Protein AF-A0A318CZD7-F1 (afdb_monomer_lite)

pLDDT: mean 86.34, std 13.66, range [29.42, 98.56]

Secondary structure (DSSP, 8-state):
-EETTTSPSEEEEEEEE-SHHHHHHHHHTT--TT-EEEEEP---TT-SPPPEEEE-SS-EEEE-HHHHTTEEEEETTEEEEGGGSPTT-EEEEEEE-S-HHHHHHHHTTT--TT-EEEEEEEPPSEEEEEEETTEEEEEEHHHHTTEEEEETTEEEEGGGPPTT-EEEEEEE-S-HHHHHHHHHTT--TT-EEEEEEEEE----------EEEEE-TTS-EEEEEHHHHHTEEEEE--

Radius of gyration: 18.89 Å; chains: 1; bounding box: 49×29×55 Å

Structure (mmCIF, N/CA/C/O backbone):
data_AF-A0A318CZD7-F1
#
_entry.id   AF-A0A318CZD7-F1
#
loop_
_atom_site.group_PDB
_atom_site.id
_atom_site.type_symbol
_atom_site.label_atom_id
_atom_site.label_alt_id
_atom_site.label_comp_id
_atom_site.label_asym_id
_atom_site.label_entity_id
_atom_site.label_seq_id
_atom_site.pdbx_PDB_ins_code
_atom_site.Cartn_x
_atom_site.Cartn_y
_atom_site.Cartn_z
_atom_site.occupancy
_atom_site.B_iso_or_equiv
_atom_site.auth_seq_id
_atom_site.auth_comp_id
_atom_site.auth_asym_id
_atom_site.auth_atom_id
_atom_site.pdbx_PDB_model_num
ATOM 1 N N . MET A 1 1 ? 4.987 -0.356 -34.484 1.00 75.69 1 MET A N 1
ATOM 2 C CA . MET A 1 1 ? 5.463 0.075 -33.153 1.00 75.69 1 MET A CA 1
ATOM 3 C C . MET A 1 1 ? 4.329 -0.183 -32.179 1.00 75.69 1 MET A C 1
ATOM 5 O O . MET A 1 1 ? 3.200 0.141 -32.523 1.00 75.69 1 MET A O 1
ATOM 9 N N . LEU A 1 2 ? 4.595 -0.850 -31.060 1.00 90.19 2 LEU A N 1
ATOM 10 C CA . LEU A 1 2 ? 3.576 -1.233 -30.075 1.00 90.19 2 LEU A CA 1
ATOM 11 C C . LEU A 1 2 ? 3.892 -0.571 -28.739 1.00 90.19 2 LEU A C 1
ATOM 13 O O . LEU A 1 2 ? 5.060 -0.278 -28.467 1.00 90.19 2 LEU A O 1
ATOM 17 N N . THR A 1 3 ? 2.872 -0.357 -27.911 1.00 92.06 3 THR A N 1
ATOM 18 C CA . THR A 1 3 ? 3.110 -0.059 -26.500 1.00 92.06 3 THR A CA 1
ATOM 19 C C . THR A 1 3 ? 3.579 -1.327 -25.793 1.00 92.06 3 THR A C 1
ATOM 21 O O . THR A 1 3 ? 3.280 -2.450 -26.213 1.00 92.06 3 THR A O 1
ATOM 24 N N . LEU A 1 4 ? 4.306 -1.166 -24.695 1.00 88.19 4 LEU A N 1
ATOM 25 C CA . LEU A 1 4 ? 4.693 -2.283 -23.850 1.00 88.19 4 LEU A CA 1
ATOM 26 C C . LEU A 1 4 ? 3.463 -2.941 -23.207 1.00 88.19 4 LEU A C 1
ATOM 28 O O . LEU A 1 4 ? 3.508 -4.129 -22.901 1.00 88.19 4 LEU A O 1
ATOM 32 N N . PHE A 1 5 ? 2.358 -2.208 -23.045 1.00 86.38 5 PHE A N 1
ATOM 33 C CA . PHE A 1 5 ? 1.079 -2.764 -22.605 1.00 86.38 5 PHE A CA 1
ATOM 34 C C . PHE A 1 5 ? 0.523 -3.782 -23.610 1.00 86.38 5 PHE A C 1
ATOM 36 O O . PHE A 1 5 ? 0.272 -4.929 -23.237 1.00 86.38 5 PHE A O 1
ATOM 43 N N . ASP A 1 6 ? 0.477 -3.414 -24.891 1.00 86.62 6 ASP A N 1
ATOM 44 C CA . ASP A 1 6 ? -0.106 -4.230 -25.967 1.00 86.62 6 ASP A CA 1
ATOM 45 C C . ASP A 1 6 ? 0.837 -5.316 -26.512 1.00 86.62 6 ASP A C 1
ATOM 47 O O . ASP A 1 6 ? 0.402 -6.254 -27.181 1.00 86.62 6 ASP A O 1
ATOM 51 N N . ALA A 1 7 ? 2.144 -5.200 -26.260 1.00 88.00 7 ALA A N 1
ATOM 52 C CA . ALA A 1 7 ? 3.138 -6.157 -26.740 1.00 88.00 7 ALA A CA 1
ATOM 53 C C . ALA A 1 7 ? 2.885 -7.577 -26.201 1.00 88.00 7 ALA A C 1
ATOM 55 O O . ALA A 1 7 ? 2.446 -7.760 -25.067 1.00 88.00 7 ALA A O 1
ATOM 56 N N . LYS A 1 8 ? 3.209 -8.617 -26.972 1.00 88.81 8 LYS A N 1
ATOM 57 C CA . LYS A 1 8 ? 3.216 -9.987 -26.433 1.00 88.81 8 LYS A CA 1
ATOM 58 C C . LYS A 1 8 ? 4.440 -10.190 -25.523 1.00 88.81 8 LYS A C 1
ATOM 60 O O . LYS A 1 8 ? 5.420 -9.461 -25.676 1.00 88.81 8 LYS A O 1
ATOM 65 N N . PRO A 1 9 ? 4.410 -11.155 -24.587 1.00 88.44 9 PRO A N 1
ATOM 66 C CA . PRO A 1 9 ? 5.611 -11.579 -23.873 1.00 88.44 9 PRO A CA 1
ATOM 67 C C . PRO A 1 9 ? 6.745 -11.955 -24.837 1.00 88.44 9 PRO A C 1
ATOM 69 O O . PRO A 1 9 ? 6.491 -12.492 -25.916 1.00 88.44 9 PRO A O 1
ATOM 72 N N . GLY A 1 10 ? 7.984 -11.668 -24.446 1.00 89.81 10 GLY A N 1
ATOM 73 C CA . GLY A 1 10 ? 9.183 -11.869 -25.257 1.00 89.81 10 GLY A CA 1
ATOM 74 C C . GLY A 1 10 ? 10.127 -10.668 -25.232 1.00 89.81 10 GLY A C 1
ATOM 75 O O . GLY A 1 10 ? 9.902 -9.690 -24.518 1.00 89.81 10 GLY A O 1
ATOM 76 N N . LEU A 1 11 ? 11.202 -10.748 -26.013 1.00 92.31 11 LEU A N 1
ATOM 77 C CA . LEU A 1 11 ? 12.182 -9.671 -26.118 1.00 92.31 11 LEU A CA 1
ATOM 78 C C . LEU A 1 11 ? 11.567 -8.446 -26.802 1.00 92.31 11 LEU A C 1
ATOM 80 O O . LEU A 1 11 ? 10.937 -8.538 -27.855 1.00 92.31 11 LEU A O 1
ATOM 84 N N . PHE A 1 12 ? 11.776 -7.281 -26.206 1.00 93.75 12 PHE A N 1
ATOM 85 C CA . PHE A 1 12 ? 11.201 -6.016 -26.629 1.00 93.75 12 PHE A CA 1
ATOM 86 C C . PHE A 1 12 ? 12.273 -4.932 -26.586 1.00 93.75 12 PHE A C 1
ATOM 88 O O . PHE A 1 12 ? 12.851 -4.649 -25.538 1.00 93.75 12 PHE A O 1
ATOM 95 N N . ARG A 1 13 ? 12.557 -4.311 -27.731 1.00 95.50 13 ARG A N 1
ATOM 96 C CA . ARG A 1 13 ? 13.481 -3.179 -27.821 1.00 95.50 13 ARG A CA 1
ATOM 97 C C . ARG A 1 13 ? 12.711 -1.887 -27.618 1.00 95.50 13 ARG A C 1
ATOM 99 O O . ARG A 1 13 ? 11.813 -1.569 -28.400 1.00 95.50 13 ARG A O 1
ATOM 106 N N . ILE A 1 14 ? 13.090 -1.133 -26.594 1.00 94.75 14 ILE A N 1
ATOM 107 C CA . ILE A 1 14 ? 12.489 0.165 -26.297 1.00 94.75 14 ILE A CA 1
ATOM 108 C C . ILE A 1 14 ? 12.920 1.156 -27.370 1.00 94.75 14 ILE A C 1
ATOM 110 O O . ILE A 1 14 ? 14.103 1.297 -27.653 1.00 94.75 14 ILE A O 1
ATOM 114 N N . MET A 1 15 ? 11.960 1.858 -27.960 1.00 96.62 15 MET A N 1
ATOM 115 C CA . MET A 1 15 ? 12.215 2.922 -28.932 1.00 96.62 15 MET A CA 1
ATOM 116 C C . MET A 1 15 ? 11.970 4.297 -28.323 1.00 96.62 15 MET A C 1
ATOM 118 O O . MET A 1 15 ? 12.677 5.246 -28.647 1.00 96.62 15 MET A O 1
ATOM 122 N N . GLN A 1 16 ? 10.986 4.413 -27.428 1.00 95.88 16 GLN A N 1
ATOM 123 C CA . GLN A 1 16 ? 10.639 5.683 -26.804 1.00 95.88 16 GLN A CA 1
ATOM 124 C C . GLN A 1 16 ? 9.942 5.471 -25.458 1.00 95.88 16 GLN A C 1
ATOM 126 O O . GLN A 1 16 ? 9.138 4.551 -25.298 1.00 95.88 16 GLN A O 1
ATOM 131 N N . ILE A 1 17 ? 10.214 6.374 -24.514 1.00 93.25 17 ILE A N 1
ATOM 132 C CA . ILE A 1 17 ? 9.558 6.450 -23.206 1.00 93.25 17 ILE A CA 1
ATOM 133 C C . ILE A 1 17 ? 8.928 7.838 -23.086 1.00 93.25 17 ILE A C 1
ATOM 135 O O . ILE A 1 17 ? 9.623 8.851 -23.129 1.00 93.25 17 ILE A O 1
ATOM 139 N N . GLN A 1 18 ? 7.603 7.896 -22.981 1.00 90.06 18 GLN A N 1
ATOM 140 C CA . GLN A 1 18 ? 6.860 9.147 -22.888 1.00 90.06 18 GLN A CA 1
ATOM 141 C C . GLN A 1 18 ? 6.745 9.622 -21.433 1.00 90.06 18 GLN A C 1
ATOM 143 O O . GLN A 1 18 ? 6.443 8.852 -20.521 1.00 90.06 18 GLN A O 1
ATOM 148 N N . GLY A 1 19 ? 6.935 10.928 -21.233 1.00 87.00 19 GLY A N 1
ATOM 149 C CA . GLY A 1 19 ? 6.828 11.597 -19.937 1.00 87.00 19 GLY A CA 1
ATOM 150 C C . GLY A 1 19 ? 8.162 11.696 -19.191 1.00 87.00 19 GLY A C 1
ATOM 151 O O . GLY A 1 19 ? 8.764 10.692 -18.824 1.00 87.00 19 GLY A O 1
ATOM 152 N N . ASN A 1 20 ? 8.580 12.928 -18.884 1.00 82.06 20 ASN A N 1
ATOM 153 C CA . ASN A 1 20 ? 9.903 13.232 -18.318 1.00 82.06 20 ASN A CA 1
ATOM 154 C C . ASN A 1 20 ? 10.215 12.474 -17.018 1.00 82.06 20 ASN A C 1
ATOM 156 O O . ASN A 1 20 ? 11.346 12.048 -16.812 1.00 82.06 20 ASN A O 1
ATOM 160 N N . ARG A 1 21 ? 9.216 12.284 -16.142 1.00 79.62 21 ARG A N 1
ATOM 161 C CA . ARG A 1 21 ? 9.405 11.557 -14.876 1.00 79.62 21 ARG A CA 1
ATOM 162 C C . ARG A 1 21 ? 9.614 10.057 -15.099 1.00 79.62 21 ARG A C 1
ATOM 164 O O . ARG A 1 21 ? 10.461 9.473 -14.440 1.00 79.62 21 ARG A O 1
ATOM 171 N N . LEU A 1 22 ? 8.860 9.446 -16.016 1.00 79.75 22 LEU A N 1
ATOM 172 C CA . LEU A 1 22 ? 9.001 8.025 -16.340 1.00 79.75 22 LEU A CA 1
ATOM 173 C C . LEU A 1 22 ? 10.316 7.762 -17.082 1.00 79.75 22 LEU A C 1
ATOM 175 O O . LEU A 1 22 ? 10.992 6.794 -16.767 1.00 79.75 22 LEU A O 1
ATOM 179 N N . ALA A 1 23 ? 10.691 8.642 -18.015 1.00 86.12 23 ALA A N 1
ATOM 180 C CA . ALA A 1 23 ? 11.940 8.535 -18.764 1.00 86.12 23 ALA A CA 1
ATOM 181 C C . ALA A 1 23 ? 13.169 8.580 -17.847 1.00 86.12 23 ALA A C 1
ATOM 183 O O . ALA A 1 23 ? 13.955 7.641 -17.874 1.00 86.12 23 ALA A O 1
ATOM 184 N N . ARG A 1 24 ? 13.275 9.595 -16.972 1.00 82.44 24 ARG A N 1
ATOM 185 C CA . ARG A 1 24 ? 14.373 9.683 -15.987 1.00 82.44 24 ARG A CA 1
ATOM 186 C C . ARG A 1 24 ? 14.444 8.452 -15.094 1.00 82.44 24 ARG A C 1
ATOM 188 O O . ARG A 1 24 ? 15.503 7.891 -14.881 1.00 82.44 24 ARG A O 1
ATOM 195 N N . ARG A 1 25 ? 13.287 7.994 -14.627 1.00 77.94 25 ARG A N 1
ATOM 196 C CA . ARG A 1 25 ? 13.200 6.819 -13.768 1.00 77.94 25 ARG A CA 1
ATOM 197 C C . ARG A 1 25 ? 13.682 5.540 -14.445 1.00 77.94 25 ARG A C 1
ATOM 199 O O . ARG A 1 25 ? 14.290 4.701 -13.802 1.00 77.94 25 ARG A O 1
ATOM 206 N N . MET A 1 26 ? 13.346 5.357 -15.717 1.00 81.50 26 MET A N 1
ATOM 207 C CA . MET A 1 26 ? 13.801 4.201 -16.487 1.00 81.50 26 MET A CA 1
ATOM 208 C C . MET A 1 26 ? 15.301 4.303 -16.772 1.00 81.50 26 MET A C 1
ATOM 210 O O . MET A 1 26 ? 16.007 3.306 -16.668 1.00 81.50 26 MET A O 1
ATOM 214 N N . GLU A 1 27 ? 15.799 5.510 -17.034 1.00 86.56 27 GLU A N 1
ATOM 215 C CA . GLU A 1 27 ? 17.227 5.797 -17.179 1.00 86.56 27 GLU A CA 1
ATOM 216 C C . GLU A 1 27 ? 18.024 5.473 -15.905 1.00 86.56 27 GLU A C 1
ATOM 218 O O . GLU A 1 27 ? 19.034 4.779 -16.006 1.00 86.56 27 GLU A O 1
ATOM 223 N N . ASP A 1 28 ? 17.531 5.841 -14.716 1.00 77.62 28 ASP A N 1
ATOM 224 C CA . ASP A 1 28 ? 18.139 5.475 -13.420 1.00 77.62 28 ASP A CA 1
ATOM 225 C C . ASP A 1 28 ? 18.244 3.948 -13.222 1.00 77.62 28 ASP A C 1
ATOM 227 O O . ASP A 1 28 ? 19.074 3.462 -12.455 1.00 77.62 28 ASP A O 1
ATOM 231 N N . LEU A 1 29 ? 17.400 3.186 -13.925 1.00 73.12 29 LEU A N 1
ATOM 232 C CA . LEU A 1 29 ? 17.366 1.723 -13.929 1.00 73.12 29 LEU A CA 1
ATOM 233 C C . LEU A 1 29 ? 18.168 1.098 -15.087 1.00 73.12 29 LEU A C 1
ATOM 235 O O . LEU A 1 29 ? 18.087 -0.108 -15.306 1.00 73.12 29 LEU A O 1
ATOM 239 N N . GLY A 1 30 ? 18.898 1.896 -15.873 1.00 82.75 30 GLY A N 1
ATOM 240 C CA . GLY A 1 30 ? 19.631 1.428 -17.058 1.00 82.75 30 GLY A CA 1
ATOM 241 C C . GLY A 1 30 ? 18.737 1.075 -18.257 1.00 82.75 30 GLY A C 1
ATOM 242 O O . GLY A 1 30 ? 19.185 0.454 -19.224 1.00 82.75 30 GLY A O 1
ATOM 243 N N . ILE A 1 31 ? 17.462 1.465 -18.218 1.00 85.50 31 ILE A N 1
ATOM 244 C CA . ILE A 1 31 ? 16.457 1.195 -19.245 1.00 85.50 31 ILE A CA 1
ATOM 245 C C . ILE A 1 31 ? 16.262 2.460 -20.091 1.00 85.50 31 ILE A C 1
ATOM 247 O O . ILE A 1 31 ? 15.519 3.375 -19.744 1.00 85.50 31 ILE A O 1
ATOM 251 N N . LEU A 1 32 ? 16.924 2.500 -21.244 1.00 92.44 32 LEU A N 1
ATOM 252 C CA . LEU A 1 32 ? 16.957 3.645 -22.153 1.00 92.44 32 LEU A CA 1
ATOM 253 C C . LEU A 1 32 ? 16.324 3.280 -23.507 1.00 92.44 32 LEU A C 1
ATOM 255 O O . LEU A 1 32 ? 16.205 2.097 -23.844 1.00 92.44 32 LEU A O 1
ATOM 259 N N . PRO A 1 33 ? 15.944 4.267 -24.338 1.00 94.38 33 PRO A N 1
ATOM 260 C CA . PRO A 1 33 ? 15.722 4.020 -25.759 1.00 94.38 33 PRO A CA 1
ATOM 261 C C . PRO A 1 33 ? 16.917 3.275 -26.377 1.00 94.38 33 PRO A C 1
ATOM 263 O O . PRO A 1 33 ? 18.065 3.683 -26.233 1.00 94.38 33 PRO A O 1
ATOM 266 N N . GLY A 1 34 ? 16.642 2.162 -27.053 1.00 93.00 34 GLY A N 1
ATOM 267 C CA . GLY A 1 34 ? 17.629 1.236 -27.607 1.00 93.00 34 GLY A CA 1
ATOM 268 C C . GLY A 1 34 ? 17.856 -0.024 -26.765 1.00 93.00 34 GLY A C 1
ATOM 269 O O . GLY A 1 34 ? 18.254 -1.042 -27.341 1.00 93.00 34 GLY A O 1
ATOM 270 N N . THR A 1 35 ? 17.556 0.002 -25.459 1.00 92.62 35 THR A N 1
ATOM 271 C CA . THR A 1 35 ? 17.694 -1.154 -24.558 1.00 92.62 35 THR A CA 1
ATOM 272 C C . THR A 1 35 ? 16.709 -2.261 -24.940 1.00 92.62 35 THR A C 1
ATOM 274 O O . THR A 1 35 ? 15.539 -2.007 -25.240 1.00 92.62 35 THR A O 1
ATOM 277 N N . VAL A 1 36 ? 17.186 -3.508 -24.924 1.00 93.06 36 VAL A N 1
ATOM 278 C CA . VAL A 1 36 ? 16.348 -4.703 -25.074 1.00 93.06 36 VAL A CA 1
ATOM 279 C C . VAL A 1 36 ? 15.971 -5.199 -23.686 1.00 93.06 36 VAL A C 1
ATOM 281 O O . VAL A 1 36 ? 16.840 -5.471 -22.869 1.00 93.06 36 VAL A O 1
ATOM 284 N N . ILE A 1 37 ? 14.678 -5.310 -23.426 1.00 89.56 37 ILE A N 1
ATOM 285 C CA . ILE A 1 37 ? 14.111 -5.864 -22.195 1.00 89.56 37 ILE A CA 1
ATOM 286 C C . ILE A 1 37 ? 13.316 -7.126 -22.534 1.00 89.56 37 ILE A C 1
ATOM 288 O O . ILE A 1 37 ? 12.918 -7.325 -23.681 1.00 89.56 37 ILE A O 1
ATOM 292 N N . THR A 1 38 ? 13.037 -7.968 -21.550 1.00 88.50 38 THR A N 1
ATOM 293 C CA . THR A 1 38 ? 12.148 -9.125 -21.715 1.00 88.50 38 THR A CA 1
ATOM 294 C C . THR A 1 38 ? 10.793 -8.797 -21.112 1.00 88.50 38 THR A C 1
ATOM 296 O O . THR A 1 38 ? 10.699 -8.625 -19.904 1.00 88.50 38 THR A O 1
ATOM 299 N N . LYS A 1 39 ? 9.720 -8.729 -21.905 1.00 86.31 39 LYS A N 1
ATOM 300 C CA . LYS A 1 39 ? 8.357 -8.714 -21.359 1.00 86.31 39 LYS A CA 1
ATOM 301 C C . LYS A 1 39 ? 8.004 -10.117 -20.881 1.00 86.31 39 LYS A C 1
ATOM 303 O O . LYS A 1 39 ? 8.012 -11.060 -21.671 1.00 86.31 39 LYS A O 1
ATOM 308 N N . VAL A 1 40 ? 7.678 -10.252 -19.603 1.00 81.31 40 VAL A N 1
ATOM 309 C CA . VAL A 1 40 ? 7.345 -11.536 -18.985 1.00 81.31 40 VAL A CA 1
ATOM 310 C C . VAL A 1 40 ? 5.834 -11.750 -19.052 1.00 81.31 40 VAL A C 1
ATOM 312 O O . VAL A 1 40 ? 5.042 -10.823 -18.872 1.00 81.31 40 VAL A O 1
ATOM 315 N N . GLU A 1 41 ? 5.422 -12.982 -19.351 1.00 68.94 41 GLU A N 1
ATOM 316 C CA . GLU A 1 41 ? 4.017 -13.370 -19.265 1.00 68.94 41 GLU A CA 1
ATOM 317 C C . GLU A 1 41 ? 3.602 -13.414 -17.796 1.00 68.94 41 GLU A C 1
ATOM 319 O O . GLU A 1 41 ? 4.104 -14.232 -17.021 1.00 68.94 41 GLU A O 1
ATOM 324 N N . VAL A 1 42 ? 2.664 -12.551 -17.415 1.00 60.09 42 VAL A N 1
ATOM 325 C CA . VAL A 1 42 ? 2.095 -12.602 -16.073 1.00 60.09 42 VAL A CA 1
ATOM 326 C C . VAL A 1 42 ? 0.987 -13.655 -16.068 1.00 60.09 42 VAL A C 1
ATOM 328 O O . VAL A 1 42 ? -0.096 -13.469 -16.620 1.00 60.09 42 VAL A O 1
ATOM 331 N N . LYS A 1 43 ? 1.305 -14.832 -15.524 1.00 45.34 43 LYS A N 1
ATOM 332 C CA . LYS A 1 43 ? 0.409 -15.992 -15.476 1.00 45.34 43 LYS A CA 1
ATOM 333 C C . LYS A 1 43 ? -0.511 -15.930 -14.252 1.00 45.34 43 LYS A C 1
ATOM 335 O O . LYS A 1 43 ? -0.270 -16.687 -13.318 1.00 45.34 43 LYS A O 1
ATOM 340 N N . SER A 1 44 ? -1.544 -15.076 -14.224 1.00 40.12 44 SER A N 1
ATOM 341 C CA . SER A 1 44 ? -2.794 -15.319 -13.460 1.00 40.12 44 SER A CA 1
ATOM 342 C C . SER A 1 44 ? -3.745 -14.116 -13.455 1.00 40.12 44 SER A C 1
ATOM 344 O O . SER A 1 44 ? -3.357 -12.988 -13.223 1.00 40.12 44 SER A O 1
ATOM 346 N N . ASP A 1 45 ? -5.055 -14.357 -13.449 1.00 39.22 45 ASP A N 1
ATOM 347 C CA . ASP A 1 45 ? -6.101 -13.348 -13.190 1.00 39.22 45 ASP A CA 1
ATOM 348 C C . ASP A 1 45 ? -6.108 -12.783 -11.733 1.00 39.22 45 ASP A C 1
ATOM 350 O O . ASP A 1 45 ? -7.121 -12.277 -11.252 1.00 39.22 45 ASP A O 1
ATOM 354 N N . LYS A 1 46 ? -4.981 -12.881 -11.003 1.00 39.84 46 LYS A N 1
ATOM 355 C CA . LYS A 1 46 ? -4.767 -12.480 -9.593 1.00 39.84 46 LYS A CA 1
ATOM 356 C C . LYS A 1 46 ? -3.684 -11.395 -9.452 1.00 39.84 46 LYS A C 1
ATOM 358 O O . LYS A 1 46 ? -3.155 -11.199 -8.359 1.00 39.84 46 LYS A O 1
ATOM 363 N N . ASP A 1 47 ? -3.367 -10.695 -10.540 1.00 45.94 47 ASP A N 1
ATOM 364 C CA . ASP A 1 47 ? -2.190 -9.831 -10.703 1.00 45.94 47 ASP A CA 1
ATOM 365 C C . ASP A 1 47 ? -2.294 -8.467 -10.012 1.00 45.94 47 ASP A C 1
ATOM 367 O O . ASP A 1 47 ? -2.195 -7.398 -10.603 1.00 45.94 47 ASP A O 1
ATOM 371 N N . THR A 1 48 ? -2.424 -8.504 -8.696 1.00 60.06 48 THR A N 1
ATOM 372 C CA . THR A 1 48 ? -1.832 -7.493 -7.823 1.00 60.06 48 THR A CA 1
ATOM 373 C C . THR A 1 48 ? -0.962 -8.254 -6.843 1.00 60.06 48 THR A C 1
ATOM 375 O O . THR A 1 48 ? -1.396 -9.287 -6.335 1.00 60.06 48 THR A O 1
ATOM 378 N N . ALA A 1 49 ? 0.251 -7.766 -6.559 1.00 70.56 49 ALA A N 1
ATOM 379 C CA . ALA A 1 49 ? 1.047 -8.328 -5.470 1.00 70.56 49 ALA A CA 1
ATOM 380 C C . ALA A 1 49 ? 0.159 -8.502 -4.217 1.00 70.56 49 ALA A C 1
ATOM 382 O O . ALA A 1 49 ? -0.741 -7.688 -3.986 1.00 70.56 49 ALA A O 1
ATOM 383 N N . PRO A 1 50 ? 0.341 -9.547 -3.400 1.00 79.38 50 PRO A N 1
ATOM 384 C CA . PRO A 1 50 ? -0.441 -9.660 -2.179 1.00 79.38 50 PRO A CA 1
ATOM 385 C C . PRO A 1 50 ? -0.221 -8.412 -1.325 1.00 79.38 50 PRO A C 1
ATOM 387 O O . PRO A 1 50 ? 0.853 -7.797 -1.355 1.00 79.38 50 PRO A O 1
ATOM 390 N N . ALA A 1 51 ? -1.232 -8.025 -0.550 1.00 90.00 51 ALA A N 1
ATOM 391 C CA . ALA A 1 51 ? -0.986 -7.015 0.460 1.00 90.00 51 ALA A CA 1
ATOM 392 C C . ALA A 1 51 ? 0.091 -7.520 1.424 1.00 90.00 51 ALA A C 1
ATOM 394 O O . ALA A 1 51 ? 0.128 -8.695 1.791 1.00 90.00 51 ALA A O 1
ATOM 395 N N . ILE A 1 52 ? 0.976 -6.624 1.829 1.00 94.62 52 ILE A N 1
ATOM 396 C CA . ILE A 1 52 ? 2.086 -6.934 2.720 1.00 94.62 52 ILE A CA 1
ATOM 397 C C . ILE A 1 52 ? 1.902 -6.197 4.030 1.00 94.62 52 ILE A C 1
ATOM 399 O O . ILE A 1 52 ? 1.470 -5.040 4.057 1.00 94.62 52 ILE A O 1
ATOM 403 N N . ARG A 1 53 ? 2.248 -6.864 5.128 1.00 97.12 53 ARG A N 1
ATOM 404 C CA . ARG A 1 53 ? 2.429 -6.198 6.408 1.00 97.12 53 ARG A CA 1
ATOM 405 C C . ARG A 1 53 ? 3.863 -5.704 6.494 1.00 97.12 53 ARG A C 1
ATOM 407 O O . ARG A 1 53 ? 4.791 -6.466 6.243 1.00 97.12 53 ARG A O 1
ATOM 414 N N . VAL A 1 54 ? 4.027 -4.440 6.848 1.00 97.94 54 VAL A N 1
ATOM 415 C CA . VAL A 1 54 ? 5.318 -3.756 6.900 1.00 97.94 54 VAL A CA 1
ATOM 416 C C . VAL A 1 54 ? 5.546 -3.119 8.262 1.00 97.94 54 VAL A C 1
ATOM 418 O O . VAL A 1 54 ? 4.592 -2.835 8.997 1.00 97.94 54 VAL A O 1
ATOM 421 N N . ALA A 1 55 ? 6.812 -2.897 8.590 1.00 98.06 55 ALA A N 1
ATOM 422 C CA . ALA A 1 55 ? 7.252 -2.113 9.732 1.00 98.06 55 ALA A CA 1
ATOM 423 C C . ALA A 1 55 ? 8.191 -1.000 9.267 1.00 98.06 55 ALA A C 1
ATOM 425 O O . ALA A 1 55 ? 9.055 -1.221 8.423 1.00 98.06 55 ALA A O 1
ATOM 426 N N . THR A 1 56 ? 8.019 0.180 9.845 1.00 97.75 56 THR A N 1
ATOM 427 C CA . THR A 1 56 ? 8.960 1.301 9.778 1.00 97.75 56 THR A CA 1
ATOM 428 C C . THR A 1 56 ? 9.374 1.675 11.199 1.00 97.75 56 THR A C 1
ATOM 430 O O . THR A 1 56 ? 8.846 1.125 12.173 1.00 97.75 56 THR A O 1
ATOM 433 N N . LYS A 1 57 ? 10.271 2.657 11.335 1.00 95.56 57 LYS A N 1
ATOM 434 C CA . LYS A 1 57 ? 10.609 3.254 12.637 1.00 95.56 57 LYS A CA 1
ATOM 435 C C . LYS A 1 57 ? 9.391 3.854 13.348 1.00 95.56 57 LYS A C 1
ATOM 437 O O . LYS A 1 57 ? 9.336 3.847 14.572 1.00 95.56 57 LYS A O 1
ATOM 442 N N . GLU A 1 58 ? 8.416 4.368 12.596 1.00 94.06 58 GLU A N 1
ATOM 443 C CA . GLU A 1 58 ? 7.242 5.024 13.176 1.00 94.06 58 GLU A CA 1
ATOM 444 C C . GLU A 1 58 ? 6.154 4.039 13.592 1.00 94.06 58 GLU A C 1
ATOM 446 O O . GLU A 1 58 ? 5.535 4.208 14.643 1.00 94.06 58 GLU A O 1
ATOM 451 N N . ARG A 1 59 ? 5.840 3.056 12.737 1.00 94.44 59 ARG A N 1
ATOM 452 C CA . ARG A 1 59 ? 4.714 2.147 12.977 1.00 94.44 59 ARG A CA 1
ATOM 453 C C . ARG A 1 59 ? 4.732 0.906 12.098 1.00 94.44 59 ARG A C 1
ATOM 455 O O . ARG A 1 59 ? 5.470 0.786 11.126 1.00 94.44 59 ARG A O 1
ATOM 462 N N . LYS A 1 60 ? 3.829 -0.014 12.430 1.00 96.25 60 LYS A N 1
ATOM 463 C CA . LYS A 1 60 ? 3.486 -1.173 11.604 1.00 96.25 60 LYS A CA 1
ATOM 464 C C . LYS A 1 60 ? 2.174 -0.920 10.877 1.00 96.25 60 LYS A C 1
ATOM 466 O O . LYS A 1 60 ? 1.274 -0.288 11.427 1.00 96.25 60 LYS A O 1
ATOM 471 N N . GLY A 1 61 ? 2.029 -1.484 9.688 1.00 96.38 61 GLY A N 1
ATOM 472 C CA . GLY A 1 61 ? 0.778 -1.398 8.947 1.00 96.38 61 GLY A CA 1
ATOM 473 C C . GLY A 1 61 ? 0.735 -2.302 7.732 1.00 96.38 61 GLY A C 1
ATOM 474 O O . GLY A 1 61 ? 1.617 -3.131 7.524 1.00 96.38 61 GLY A O 1
ATOM 475 N N . VAL A 1 62 ? -0.329 -2.165 6.956 1.00 96.69 62 VAL A N 1
ATOM 476 C CA . VAL A 1 62 ? -0.579 -2.944 5.747 1.00 96.69 62 VAL A CA 1
ATOM 477 C C . VAL A 1 62 ? -0.487 -2.037 4.528 1.00 96.69 62 VAL A C 1
ATOM 479 O O . VAL A 1 62 ? -1.014 -0.922 4.518 1.00 96.69 62 VAL A O 1
ATOM 482 N N . LEU A 1 63 ? 0.153 -2.538 3.477 1.00 94.00 63 LEU A N 1
ATOM 483 C CA . LEU A 1 63 ? 0.151 -1.954 2.144 1.00 94.00 63 LEU A CA 1
ATOM 484 C C . LEU A 1 63 ? -0.519 -2.918 1.176 1.00 94.00 63 LEU A C 1
ATOM 486 O O . LEU A 1 63 ? -0.124 -4.075 1.083 1.00 94.00 63 LEU A O 1
ATOM 490 N N . GLY A 1 64 ? -1.505 -2.436 0.422 1.00 89.38 64 GLY A N 1
ATOM 491 C CA . GLY A 1 64 ? -2.044 -3.199 -0.704 1.00 89.38 64 GLY A CA 1
ATOM 492 C C . GLY A 1 64 ? -1.001 -3.382 -1.812 1.00 89.38 64 GLY A C 1
ATOM 493 O O . GLY A 1 64 ? -0.157 -2.507 -2.012 1.00 89.38 64 GLY A O 1
ATOM 494 N N . GLY A 1 65 ? -1.112 -4.470 -2.576 1.00 82.75 65 GLY A N 1
ATOM 495 C CA . GLY A 1 65 ? -0.182 -4.836 -3.650 1.00 82.75 65 GLY A CA 1
ATOM 496 C C . GLY A 1 65 ? 0.184 -3.737 -4.628 1.00 82.75 65 GLY A C 1
ATOM 497 O O . GLY A 1 65 ? 1.349 -3.465 -4.894 1.00 82.75 65 GLY A O 1
ATOM 498 N N . GLY A 1 66 ? -0.834 -3.042 -5.138 1.00 81.56 66 GLY A N 1
ATOM 499 C CA . GLY A 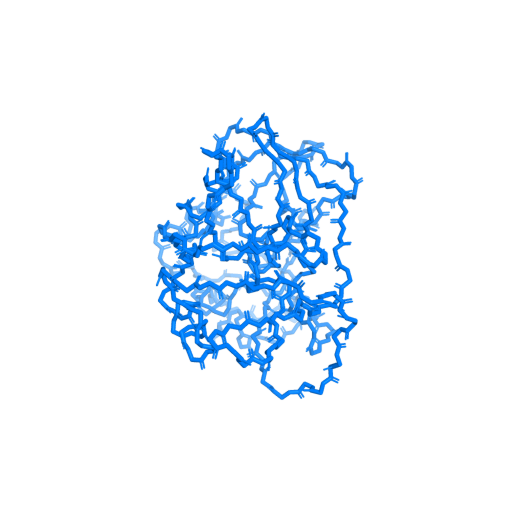1 66 ? -0.618 -1.951 -6.088 1.00 81.56 66 GLY A CA 1
ATOM 500 C C . GLY A 1 66 ? 0.203 -0.785 -5.521 1.00 81.56 66 GLY A C 1
ATOM 501 O O . GLY A 1 66 ? 0.752 -0.004 -6.292 1.00 81.56 66 GLY A O 1
ATOM 502 N N . ARG A 1 67 ? 0.293 -0.638 -4.188 1.00 87.31 67 ARG A N 1
ATOM 503 C CA . ARG A 1 67 ? 1.190 0.335 -3.544 1.00 87.31 67 ARG A CA 1
ATOM 504 C C . ARG A 1 67 ? 2.585 -0.223 -3.346 1.00 87.31 67 ARG A C 1
ATOM 506 O O . ARG A 1 67 ? 3.534 0.493 -3.630 1.00 87.31 67 ARG A O 1
ATOM 513 N N . SER A 1 68 ? 2.711 -1.458 -2.867 1.00 89.94 68 SER A N 1
ATOM 514 C CA . SER A 1 68 ? 4.020 -2.059 -2.591 1.00 89.94 68 SER A CA 1
ATOM 515 C C . SER A 1 68 ? 4.873 -2.219 -3.851 1.00 89.94 68 SER A C 1
ATOM 517 O O . SER A 1 68 ? 6.082 -2.036 -3.775 1.00 89.94 68 SER A O 1
ATOM 519 N N . LEU A 1 69 ? 4.258 -2.438 -5.017 1.00 86.00 69 LEU A N 1
ATOM 520 C CA . LEU A 1 69 ? 4.953 -2.453 -6.315 1.00 86.00 69 LEU A CA 1
ATOM 521 C C . LEU A 1 69 ? 5.507 -1.081 -6.740 1.00 86.00 69 LEU A C 1
ATOM 523 O O . LEU A 1 69 ? 6.403 -0.991 -7.573 1.00 86.00 69 LEU A O 1
ATOM 527 N N . LYS A 1 70 ? 4.985 0.008 -6.167 1.00 86.38 70 LYS A N 1
ATOM 528 C CA . LYS A 1 70 ? 5.374 1.385 -6.508 1.00 86.38 70 LYS A CA 1
ATOM 529 C C . LYS A 1 70 ? 6.368 2.000 -5.526 1.00 86.38 70 LYS A C 1
ATOM 531 O O . LYS A 1 70 ? 6.743 3.161 -5.687 1.00 86.38 70 LYS A O 1
ATOM 536 N N . ILE A 1 71 ? 6.785 1.241 -4.518 1.00 92.75 71 ILE A N 1
ATOM 537 C CA . ILE A 1 71 ? 7.787 1.648 -3.534 1.00 92.75 71 ILE A CA 1
ATOM 538 C C . ILE A 1 71 ? 9.071 0.917 -3.883 1.00 92.75 71 ILE A C 1
ATOM 540 O O . ILE A 1 71 ? 9.095 -0.312 -3.893 1.00 92.75 71 ILE A O 1
ATOM 544 N N . TRP A 1 72 ? 10.105 1.679 -4.203 1.00 92.38 72 TRP A N 1
ATOM 545 C CA . TRP A 1 72 ? 11.367 1.156 -4.697 1.00 92.38 72 TRP A CA 1
ATOM 546 C C . TRP A 1 72 ? 12.376 1.220 -3.583 1.00 92.38 72 TRP A C 1
ATOM 548 O O . TRP A 1 72 ? 12.466 2.228 -2.886 1.00 92.38 72 TRP A O 1
ATOM 558 N N . VAL A 1 73 ? 13.083 0.120 -3.387 1.00 96.12 73 VAL A N 1
ATOM 559 C CA . VAL A 1 73 ? 13.969 -0.081 -2.255 1.00 96.12 73 VAL A CA 1
ATOM 560 C C . VAL A 1 73 ? 15.298 -0.633 -2.730 1.00 96.12 73 VAL A C 1
ATOM 562 O O . VAL A 1 73 ? 15.351 -1.479 -3.619 1.00 96.12 73 VAL A O 1
ATOM 565 N N . GLU A 1 74 ? 16.368 -0.160 -2.115 1.00 97.19 74 GLU A N 1
ATOM 566 C CA . GLU A 1 74 ? 17.676 -0.781 -2.213 1.00 97.19 74 GLU A CA 1
ATOM 567 C C . GLU A 1 74 ? 17.758 -1.917 -1.191 1.00 97.19 74 GLU A C 1
ATOM 569 O O . GLU A 1 74 ? 17.452 -1.738 -0.008 1.00 97.19 74 GLU A O 1
ATOM 574 N N . TYR A 1 75 ? 18.139 -3.098 -1.666 1.00 95.19 75 TYR A N 1
ATOM 575 C CA . TYR A 1 75 ? 18.304 -4.310 -0.879 1.00 95.19 75 TYR A CA 1
ATOM 576 C C . TYR A 1 75 ? 19.469 -5.123 -1.443 1.00 95.19 75 TYR A C 1
ATOM 578 O O . TYR A 1 75 ? 19.497 -5.451 -2.630 1.00 95.19 75 TYR A O 1
ATOM 586 N N . GLN A 1 76 ? 20.444 -5.434 -0.584 1.00 93.62 76 GLN A N 1
ATOM 587 C CA . GLN A 1 76 ? 21.634 -6.222 -0.940 1.00 93.62 76 GLN A CA 1
ATOM 588 C C . GLN A 1 76 ? 22.380 -5.693 -2.184 1.00 93.62 76 GLN A C 1
ATOM 590 O O . GLN A 1 76 ? 22.832 -6.466 -3.021 1.00 93.62 76 GLN A O 1
ATOM 595 N N . GLY A 1 77 ? 22.497 -4.367 -2.316 1.00 88.00 77 GLY A N 1
ATOM 596 C CA . GLY A 1 77 ? 23.202 -3.724 -3.434 1.00 88.00 77 GLY A CA 1
ATOM 597 C C . GLY A 1 77 ? 22.429 -3.692 -4.757 1.00 88.00 77 GLY A C 1
ATOM 598 O O . GLY A 1 77 ? 22.977 -3.254 -5.762 1.00 88.00 77 GLY A O 1
ATOM 599 N N . SER A 1 78 ? 21.165 -4.123 -4.764 1.00 85.81 78 SER A N 1
ATOM 600 C CA . SER A 1 78 ? 20.270 -4.053 -5.922 1.00 85.81 78 SER A CA 1
ATOM 601 C C . SER A 1 78 ? 19.032 -3.219 -5.607 1.00 85.81 78 SER A C 1
ATOM 603 O O . SER A 1 78 ? 18.602 -3.135 -4.455 1.00 85.81 78 SER A O 1
ATOM 605 N N . VAL A 1 79 ? 18.446 -2.596 -6.627 1.00 88.38 79 VAL A N 1
ATOM 606 C CA . VAL A 1 79 ? 17.176 -1.880 -6.498 1.00 88.38 79 VAL A CA 1
ATOM 607 C C . VAL A 1 79 ? 16.037 -2.807 -6.922 1.00 88.38 79 VAL A C 1
ATOM 609 O O . VAL A 1 79 ? 16.080 -3.427 -7.978 1.00 88.38 79 VAL A O 1
ATOM 612 N N . THR A 1 80 ? 15.001 -2.910 -6.095 1.00 88.75 80 THR A N 1
ATOM 613 C CA . THR A 1 80 ? 13.809 -3.723 -6.366 1.00 88.75 80 THR A CA 1
ATOM 614 C C . THR A 1 80 ? 12.553 -3.061 -5.791 1.00 88.75 80 THR A C 1
ATOM 616 O O . THR A 1 80 ? 12.616 -1.973 -5.217 1.00 88.75 80 THR A O 1
ATOM 619 N N . THR A 1 81 ? 11.384 -3.688 -5.936 1.00 90.25 81 THR A N 1
ATOM 620 C CA . THR A 1 81 ? 10.150 -3.195 -5.307 1.00 90.25 81 THR A CA 1
ATOM 621 C C . THR A 1 81 ? 9.986 -3.748 -3.897 1.00 90.25 81 THR A C 1
ATOM 623 O O . THR A 1 81 ? 10.385 -4.874 -3.597 1.00 90.25 81 THR A O 1
ATOM 626 N N . LEU A 1 82 ? 9.303 -3.003 -3.030 1.00 93.44 82 LEU A N 1
ATOM 627 C CA . LEU A 1 82 ? 8.997 -3.460 -1.676 1.00 93.44 82 LEU A CA 1
ATOM 628 C C . LEU A 1 82 ? 8.179 -4.764 -1.672 1.00 93.44 82 LEU A C 1
ATOM 630 O O . LEU A 1 82 ? 8.308 -5.572 -0.758 1.00 93.44 82 LEU A O 1
ATOM 634 N N . ALA A 1 83 ? 7.349 -4.995 -2.693 1.00 89.31 83 ALA A N 1
ATOM 635 C CA . ALA A 1 83 ? 6.590 -6.239 -2.844 1.00 89.31 83 ALA A CA 1
ATOM 636 C C . ALA A 1 83 ? 7.482 -7.474 -3.089 1.00 89.31 83 ALA A C 1
ATOM 638 O O . ALA A 1 83 ? 7.110 -8.594 -2.710 1.00 89.31 83 ALA A O 1
ATOM 639 N N . SER A 1 84 ? 8.642 -7.260 -3.713 1.00 88.56 84 SER A N 1
ATOM 640 C CA . SER A 1 84 ? 9.600 -8.301 -4.090 1.00 88.56 84 SER A CA 1
ATOM 641 C C . SER A 1 84 ? 10.505 -8.724 -2.934 1.00 88.56 84 SER A C 1
ATOM 643 O O . SER A 1 84 ? 11.087 -9.805 -2.986 1.00 88.56 84 SER A O 1
ATOM 645 N N . LEU A 1 85 ? 10.599 -7.926 -1.863 1.00 91.75 85 LEU A N 1
ATOM 646 C CA . LEU A 1 85 ? 11.432 -8.284 -0.718 1.00 91.75 85 LEU A CA 1
ATOM 647 C C . LEU A 1 85 ? 10.956 -9.587 -0.039 1.00 91.75 85 LEU A C 1
ATOM 649 O O . LEU A 1 85 ? 9.746 -9.833 0.088 1.00 91.75 85 LEU A O 1
ATOM 653 N N . PRO A 1 86 ? 11.882 -10.438 0.436 1.00 90.88 86 PRO A N 1
ATOM 654 C CA . PRO A 1 86 ? 11.538 -11.577 1.278 1.00 90.88 86 PRO A CA 1
ATOM 655 C C . PRO A 1 86 ? 10.852 -11.147 2.589 1.00 90.88 86 PRO A C 1
ATOM 657 O O . PRO A 1 86 ? 11.061 -10.031 3.067 1.00 90.88 86 PRO A O 1
ATOM 660 N N . PRO A 1 87 ? 10.053 -12.021 3.226 1.00 93.50 87 PRO A N 1
ATOM 661 C CA . PRO A 1 87 ? 9.594 -11.778 4.589 1.00 93.50 87 PRO A CA 1
ATOM 662 C C . PRO A 1 87 ? 10.784 -11.594 5.537 1.00 93.50 87 PRO A C 1
ATOM 664 O O . PRO A 1 87 ? 11.798 -12.278 5.422 1.00 93.50 87 PRO A O 1
ATOM 667 N N . ASN A 1 88 ? 10.630 -10.680 6.483 1.00 96.44 88 ASN A N 1
ATOM 668 C CA . ASN A 1 88 ? 11.637 -10.168 7.411 1.00 96.44 88 ASN A CA 1
ATOM 669 C C . ASN A 1 88 ? 12.823 -9.424 6.773 1.00 96.44 88 ASN A C 1
ATOM 671 O O . ASN A 1 88 ? 13.749 -9.056 7.492 1.00 96.44 88 ASN A O 1
ATOM 675 N N . ALA A 1 89 ? 12.808 -9.158 5.463 1.00 97.56 89 ALA A N 1
ATOM 676 C CA . ALA A 1 89 ? 13.831 -8.333 4.829 1.00 97.56 89 ALA A CA 1
ATOM 677 C C . ALA A 1 89 ? 13.537 -6.836 5.001 1.00 97.56 89 ALA A C 1
ATOM 679 O O . ALA A 1 89 ? 12.383 -6.400 4.923 1.00 97.56 89 ALA A O 1
ATOM 680 N N . THR A 1 90 ? 14.602 -6.057 5.191 1.00 98.31 90 THR A N 1
ATOM 681 C CA . THR A 1 90 ? 14.579 -4.592 5.275 1.00 9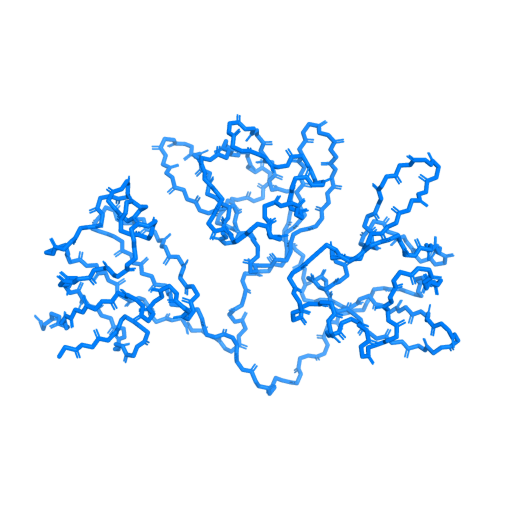8.31 90 THR A CA 1
ATOM 682 C C . THR A 1 90 ? 15.268 -4.006 4.054 1.00 98.31 90 THR A C 1
ATOM 684 O O . THR A 1 90 ? 16.374 -4.426 3.724 1.00 98.31 90 THR A O 1
ATOM 687 N N . GLY A 1 91 ? 14.628 -3.038 3.405 1.00 98.00 91 GLY A N 1
ATOM 688 C CA . GLY A 1 91 ? 15.230 -2.241 2.337 1.00 98.00 91 GLY A CA 1
ATOM 689 C C . GLY A 1 91 ? 15.152 -0.748 2.644 1.00 98.00 91 GLY A C 1
ATOM 690 O O . GLY A 1 91 ? 14.297 -0.314 3.421 1.00 98.00 91 GLY A O 1
ATOM 691 N N . VAL A 1 92 ? 16.032 0.033 2.020 1.00 98.50 92 VAL A N 1
ATOM 692 C CA . VAL A 1 92 ? 16.035 1.502 2.109 1.00 98.50 92 VAL A CA 1
ATOM 693 C C . VAL A 1 92 ? 15.249 2.063 0.936 1.00 98.50 92 VAL A C 1
ATOM 695 O O . VAL A 1 92 ? 15.560 1.751 -0.209 1.00 98.50 92 VAL A O 1
ATOM 698 N N . VAL A 1 93 ? 14.234 2.885 1.185 1.00 98.00 93 VAL A N 1
ATOM 699 C CA . VAL A 1 93 ? 13.401 3.465 0.123 1.00 98.00 93 VAL A CA 1
ATOM 700 C C . VAL A 1 93 ? 14.238 4.405 -0.743 1.00 98.00 93 VAL A C 1
ATOM 702 O O . VAL A 1 93 ? 14.795 5.383 -0.254 1.00 98.00 93 VAL A O 1
ATOM 705 N N . LYS A 1 94 ? 14.295 4.128 -2.044 1.00 96.38 94 LYS A N 1
ATOM 706 C CA . LYS A 1 94 ? 14.993 4.945 -3.044 1.00 96.38 94 LYS A CA 1
ATOM 707 C C . LYS A 1 94 ? 14.059 5.879 -3.794 1.00 96.38 94 LYS A C 1
ATOM 709 O O . LYS A 1 94 ? 14.462 6.990 -4.097 1.00 96.38 94 LYS A O 1
ATOM 714 N N . ASP A 1 95 ? 12.839 5.430 -4.094 1.00 91.81 95 ASP A N 1
ATOM 715 C CA . ASP A 1 95 ? 11.871 6.215 -4.867 1.00 91.81 95 ASP A CA 1
ATOM 716 C C . ASP A 1 95 ? 10.423 5.753 -4.621 1.00 91.81 95 ASP A C 1
ATOM 718 O O . ASP A 1 95 ? 10.140 4.589 -4.300 1.00 91.81 95 ASP A O 1
ATOM 722 N N . LEU A 1 96 ? 9.485 6.680 -4.821 1.00 91.69 96 LEU A N 1
ATOM 723 C CA . LEU A 1 96 ? 8.042 6.475 -4.745 1.00 91.69 96 LEU A CA 1
ATOM 724 C C . LEU A 1 96 ? 7.374 6.859 -6.078 1.00 91.69 96 LEU A C 1
ATOM 726 O O . LEU A 1 96 ? 7.015 8.013 -6.325 1.00 91.69 96 LEU A O 1
ATOM 730 N N . SER A 1 97 ? 7.067 5.864 -6.913 1.00 80.56 97 SER A N 1
ATOM 731 C CA . SER A 1 97 ? 6.465 6.072 -8.254 1.00 80.56 97 SER A CA 1
ATOM 732 C C . SER A 1 97 ? 4.985 6.420 -8.284 1.00 80.56 97 SER A C 1
ATOM 734 O O . SER A 1 97 ? 4.347 6.470 -9.335 1.00 80.56 97 SER A O 1
ATOM 736 N N . GLY A 1 98 ? 4.405 6.685 -7.124 1.00 76.31 98 GLY A N 1
ATOM 737 C CA . GLY A 1 98 ? 3.033 7.134 -7.024 1.00 76.31 98 GLY A CA 1
ATOM 738 C C . GLY A 1 98 ? 2.843 8.599 -7.421 1.00 76.31 98 GLY A C 1
ATOM 739 O O . GLY A 1 98 ? 3.758 9.424 -7.394 1.00 76.31 98 GLY A O 1
ATOM 740 N N . GLY A 1 99 ? 1.592 8.948 -7.729 1.00 80.75 99 GLY A N 1
ATOM 741 C CA . GLY A 1 99 ? 1.144 10.337 -7.626 1.00 80.75 99 GLY A CA 1
ATOM 742 C C . GLY A 1 99 ? 1.069 10.787 -6.161 1.00 80.75 99 GLY A C 1
ATOM 743 O O . GLY A 1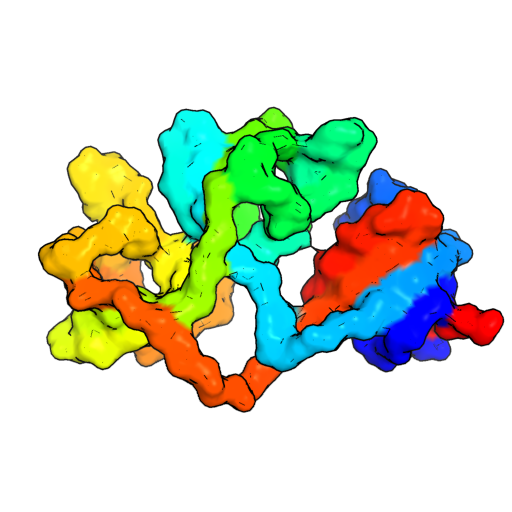 99 ? 1.120 9.956 -5.253 1.00 80.75 99 GLY A O 1
ATOM 744 N N . LYS A 1 100 ? 0.868 12.092 -5.933 1.00 88.12 100 LYS A N 1
ATOM 745 C CA . LYS A 1 100 ? 0.828 12.716 -4.595 1.00 88.12 100 LYS A CA 1
ATOM 746 C C . LYS A 1 100 ? -0.018 11.941 -3.574 1.00 88.12 100 LYS A C 1
ATOM 748 O O . LYS A 1 100 ? 0.459 11.645 -2.490 1.00 88.12 100 LYS A O 1
ATOM 753 N N . PHE A 1 101 ? -1.224 11.505 -3.946 1.00 87.31 101 PHE A N 1
ATOM 754 C CA . PHE A 1 101 ? -2.102 10.730 -3.055 1.00 87.31 101 PHE A CA 1
ATOM 755 C C . PHE A 1 101 ? -1.504 9.406 -2.562 1.00 87.31 101 PHE A C 1
ATOM 757 O O . PHE A 1 101 ? -1.829 8.945 -1.472 1.00 87.31 101 PHE A O 1
ATOM 764 N N . MET A 1 102 ? -0.674 8.748 -3.375 1.00 87.50 102 MET A N 1
ATOM 765 C CA . MET A 1 102 ? 0.020 7.531 -2.959 1.00 87.50 102 MET A CA 1
ATOM 766 C C . MET A 1 102 ? 1.151 7.880 -1.991 1.00 87.50 102 MET A C 1
ATOM 768 O O . MET A 1 102 ? 1.221 7.249 -0.940 1.00 87.50 102 MET A O 1
ATOM 772 N N . VAL A 1 103 ? 1.958 8.899 -2.307 1.00 92.81 103 VAL A N 1
ATOM 773 C CA . VAL A 1 103 ? 3.076 9.365 -1.465 1.00 92.81 103 VAL A CA 1
ATOM 774 C C . VAL A 1 103 ? 2.575 9.802 -0.086 1.00 92.81 103 VAL A C 1
ATOM 776 O O . VAL A 1 103 ? 3.072 9.325 0.934 1.00 92.81 103 VAL A O 1
ATOM 779 N N . ASP A 1 104 ? 1.517 10.616 -0.047 1.00 93.06 104 ASP A N 1
ATOM 780 C CA . ASP A 1 104 ? 0.872 11.057 1.194 1.00 93.06 104 ASP A CA 1
ATOM 781 C C . ASP A 1 104 ? 0.350 9.855 2.000 1.00 93.06 104 ASP A C 1
ATOM 783 O O . ASP A 1 104 ? 0.521 9.781 3.216 1.00 93.06 104 ASP A O 1
ATOM 787 N N . ALA A 1 105 ? -0.256 8.873 1.323 1.00 91.62 105 ALA A N 1
ATOM 788 C CA . ALA A 1 105 ? -0.817 7.695 1.975 1.00 91.62 105 ALA A CA 1
ATOM 789 C C . ALA A 1 105 ? 0.248 6.774 2.589 1.00 91.62 105 ALA A C 1
ATOM 791 O O . ALA A 1 105 ? 0.017 6.235 3.670 1.00 91.62 105 ALA A O 1
ATOM 792 N N . VAL A 1 106 ? 1.387 6.559 1.923 1.00 94.56 106 VAL A N 1
ATOM 793 C CA . VAL A 1 106 ? 2.470 5.715 2.465 1.00 94.56 106 VAL A CA 1
ATOM 794 C C . VAL A 1 106 ? 3.288 6.451 3.527 1.00 94.56 106 VAL A C 1
ATOM 796 O O . VAL A 1 106 ? 3.759 5.823 4.474 1.00 94.56 106 VAL A O 1
ATOM 799 N N . SER A 1 107 ? 3.346 7.783 3.462 1.00 95.12 107 SER A N 1
ATOM 800 C CA . SER A 1 107 ? 3.956 8.618 4.504 1.00 95.12 107 SER A CA 1
ATOM 801 C C . SER A 1 107 ? 3.239 8.500 5.851 1.00 95.12 107 SER A C 1
ATOM 803 O O . SER A 1 107 ? 3.879 8.644 6.889 1.00 95.12 107 SER A O 1
ATOM 805 N N . LEU A 1 108 ? 1.938 8.167 5.871 1.00 94.19 108 LEU A N 1
ATOM 806 C CA . LEU A 1 108 ? 1.211 7.855 7.115 1.00 94.19 108 LEU A CA 1
ATOM 807 C C . LEU A 1 108 ? 1.774 6.629 7.842 1.00 94.19 108 LEU A C 1
ATOM 809 O O . LEU A 1 108 ? 1.566 6.491 9.043 1.00 94.19 108 LEU A O 1
ATOM 813 N N . LEU A 1 109 ? 2.461 5.737 7.125 1.00 94.81 109 LEU A N 1
ATOM 814 C CA . LEU A 1 109 ? 3.169 4.591 7.691 1.00 94.81 109 LEU A CA 1
ATOM 815 C C . LEU A 1 109 ? 4.629 4.909 8.030 1.00 94.81 109 LEU A C 1
ATOM 817 O O . LEU A 1 109 ? 5.321 4.020 8.509 1.00 94.81 109 LEU A O 1
ATOM 821 N N . GLY A 1 110 ? 5.104 6.132 7.792 1.00 95.88 110 GLY A N 1
ATOM 822 C CA . GLY A 1 110 ? 6.512 6.502 7.944 1.00 95.88 110 GLY A CA 1
ATOM 823 C C . GLY A 1 110 ? 7.402 6.046 6.785 1.00 95.88 110 GLY A C 1
ATOM 824 O O . GLY A 1 110 ? 8.611 5.968 6.952 1.00 95.88 110 GLY A O 1
ATOM 825 N N . ILE A 1 111 ? 6.826 5.715 5.624 1.00 97.31 111 ILE A N 1
ATOM 826 C CA . ILE A 1 111 ? 7.591 5.314 4.436 1.00 97.31 111 ILE A CA 1
ATOM 827 C C . ILE A 1 111 ? 7.906 6.565 3.618 1.00 97.31 111 ILE A C 1
ATOM 829 O O . ILE A 1 111 ? 6.994 7.189 3.071 1.00 97.31 111 ILE A O 1
ATOM 833 N N . ARG A 1 112 ? 9.189 6.920 3.545 1.00 97.00 112 ARG A N 1
ATOM 834 C CA . ARG A 1 112 ? 9.725 8.079 2.816 1.00 97.00 112 ARG A CA 1
ATOM 835 C C . ARG A 1 112 ? 11.057 7.697 2.182 1.00 97.00 112 ARG A C 1
ATOM 837 O O . ARG A 1 112 ? 11.693 6.764 2.656 1.00 97.00 112 ARG A O 1
ATOM 844 N N . GLU A 1 113 ? 11.467 8.398 1.130 1.00 96.69 113 GLU A N 1
ATOM 845 C CA . GLU A 1 113 ? 12.799 8.210 0.537 1.00 96.69 113 GLU A CA 1
ATOM 846 C C . GLU A 1 113 ? 13.900 8.387 1.593 1.00 96.69 113 GLU A C 1
ATOM 848 O O . GLU A 1 113 ? 13.809 9.256 2.459 1.00 96.69 113 GLU A O 1
ATOM 853 N N . GLY A 1 114 ? 14.912 7.522 1.543 1.00 97.25 114 GLY A N 1
ATOM 854 C CA . GLY A 1 114 ? 15.995 7.436 2.522 1.00 97.25 114 GLY A CA 1
ATOM 855 C C . GLY A 1 114 ? 15.662 6.650 3.794 1.00 97.25 114 GLY A C 1
ATOM 856 O O . GLY A 1 114 ? 16.577 6.315 4.541 1.00 97.25 114 GLY A O 1
ATOM 857 N N . GLU A 1 115 ? 14.393 6.317 4.051 1.00 98.19 115 GLU A N 1
ATOM 858 C CA . GLU A 1 115 ? 14.006 5.560 5.245 1.00 98.19 115 GLU A CA 1
ATOM 859 C C . GLU A 1 115 ? 13.996 4.050 5.015 1.00 98.19 115 GLU A C 1
ATOM 861 O O . GLU A 1 115 ? 13.765 3.551 3.913 1.00 98.19 115 GLU A O 1
ATOM 866 N N . GLU A 1 116 ? 14.203 3.308 6.100 1.00 98.31 116 GLU A N 1
ATOM 867 C CA . GLU A 1 116 ? 14.108 1.853 6.105 1.00 98.31 116 GLU A CA 1
ATOM 868 C C . GLU A 1 116 ? 12.662 1.378 6.240 1.00 98.31 116 GLU A C 1
ATOM 870 O O . GLU A 1 116 ? 11.856 1.911 7.013 1.00 98.31 116 GLU A O 1
ATOM 875 N N . VAL A 1 117 ? 12.352 0.298 5.529 1.00 98.56 117 VAL A N 1
ATOM 876 C CA . VAL A 1 117 ? 11.084 -0.414 5.643 1.00 98.56 117 VAL A CA 1
ATOM 877 C C . VAL A 1 117 ? 11.325 -1.921 5.622 1.00 98.56 117 VAL A C 1
ATOM 879 O O . VAL A 1 117 ? 12.003 -2.454 4.744 1.00 98.56 117 VAL A O 1
ATOM 882 N N . THR A 1 118 ? 10.743 -2.620 6.593 1.00 98.56 118 THR A N 1
ATOM 883 C CA . THR A 1 118 ? 10.817 -4.079 6.717 1.00 98.56 118 THR A CA 1
ATOM 884 C C . THR A 1 118 ? 9.517 -4.711 6.247 1.00 98.56 118 THR A C 1
ATOM 886 O O . THR A 1 118 ? 8.436 -4.346 6.718 1.00 98.56 118 THR A O 1
ATOM 889 N N . VAL A 1 119 ? 9.598 -5.708 5.371 1.00 98.00 119 VAL A N 1
ATOM 890 C CA . VAL A 1 119 ? 8.456 -6.571 5.046 1.00 98.00 119 VAL A CA 1
ATOM 891 C C . VAL A 1 119 ? 8.333 -7.617 6.138 1.00 98.00 119 VAL A C 1
ATOM 893 O O . VAL A 1 119 ? 9.218 -8.438 6.292 1.00 98.00 119 VAL A O 1
ATOM 896 N N . LEU A 1 120 ? 7.244 -7.629 6.901 1.00 97.25 120 LEU A N 1
ATOM 897 C CA . LEU A 1 120 ? 7.044 -8.627 7.955 1.00 97.25 120 LEU A CA 1
ATOM 898 C C . LEU A 1 120 ? 6.539 -9.946 7.363 1.00 97.25 120 LEU A C 1
ATOM 900 O O . LEU A 1 120 ? 7.128 -10.999 7.571 1.00 97.25 120 LEU A O 1
ATOM 904 N N . HIS A 1 121 ? 5.437 -9.892 6.616 1.00 92.94 121 HIS A N 1
ATOM 905 C CA . HIS A 1 121 ? 4.861 -11.049 5.930 1.00 92.94 121 HIS A CA 1
ATOM 906 C C . HIS A 1 121 ? 3.857 -10.613 4.859 1.00 92.94 121 HIS A C 1
ATOM 908 O O . HIS A 1 121 ? 3.355 -9.485 4.862 1.00 92.94 121 HIS A O 1
ATOM 914 N N . ARG A 1 122 ? 3.540 -11.539 3.953 1.00 90.56 122 ARG A N 1
ATOM 915 C CA . ARG A 1 122 ? 2.470 -11.399 2.959 1.00 90.56 122 ARG A CA 1
ATOM 916 C C . ARG A 1 122 ? 1.144 -11.820 3.583 1.00 90.56 122 ARG A C 1
ATOM 918 O O . ARG A 1 122 ? 1.094 -12.812 4.307 1.00 90.56 122 ARG A O 1
ATOM 925 N N . LEU A 1 123 ? 0.086 -11.064 3.319 1.00 88.56 123 LEU A N 1
ATOM 926 C CA . LEU A 1 123 ? -1.259 -11.408 3.759 1.00 88.56 123 LEU A CA 1
ATOM 927 C C . LEU A 1 123 ? -1.902 -12.356 2.740 1.00 88.56 123 LEU A C 1
ATOM 929 O O . LEU A 1 123 ? -1.761 -12.128 1.533 1.00 88.56 123 LEU A O 1
ATOM 933 N N . PRO A 1 124 ? -2.607 -13.406 3.194 1.00 83.12 124 PRO A N 1
ATOM 934 C CA . PRO A 1 124 ? -3.426 -14.206 2.298 1.00 83.12 124 PRO A CA 1
ATOM 935 C C . PRO A 1 124 ? -4.582 -13.352 1.746 1.00 83.12 124 PRO A C 1
ATOM 937 O O . PRO A 1 124 ? -4.964 -12.365 2.380 1.00 83.12 124 PRO A O 1
ATOM 940 N N . PRO A 1 125 ? -5.177 -13.725 0.599 1.00 80.06 125 PRO A N 1
ATOM 941 C CA . PRO A 1 125 ? -6.401 -13.091 0.119 1.00 80.06 125 PRO A CA 1
ATOM 942 C C . PRO A 1 125 ? -7.510 -13.207 1.173 1.00 80.06 125 PRO A C 1
ATOM 944 O O . PRO A 1 125 ? -7.981 -14.308 1.471 1.00 80.06 125 PRO A O 1
ATOM 947 N N . MET A 1 126 ? -7.920 -12.081 1.754 1.00 83.81 126 MET A N 1
ATOM 948 C CA . MET A 1 126 ? -8.855 -12.057 2.878 1.00 83.81 126 MET A CA 1
ATOM 949 C C . MET A 1 126 ? -9.706 -10.789 2.892 1.00 83.81 126 MET A C 1
ATOM 951 O O . MET A 1 126 ? -9.289 -9.711 2.464 1.00 83.81 126 MET A O 1
ATOM 955 N N . ASP A 1 127 ? -10.905 -10.904 3.440 1.00 88.62 127 ASP A N 1
ATOM 956 C CA . ASP A 1 127 ? -11.813 -9.783 3.610 1.00 88.62 127 ASP A CA 1
ATOM 957 C C . ASP A 1 127 ? -12.020 -9.491 5.091 1.00 88.62 127 ASP A C 1
ATOM 959 O O . ASP A 1 127 ? -12.277 -10.379 5.904 1.00 88.62 127 ASP A O 1
ATOM 963 N N . TYR A 1 128 ? -11.943 -8.210 5.431 1.00 93.25 128 TYR A N 1
ATOM 964 C CA . TYR A 1 128 ? -12.430 -7.701 6.699 1.00 93.25 128 TYR A CA 1
ATOM 965 C C . TYR A 1 128 ? -13.947 -7.651 6.621 1.00 93.25 128 TYR A C 1
ATOM 967 O O . TYR A 1 128 ? -14.522 -6.937 5.793 1.00 93.25 128 TYR A O 1
ATOM 975 N N . VAL A 1 129 ? -14.592 -8.415 7.491 1.00 94.75 129 VAL A N 1
ATOM 976 C CA . VAL A 1 129 ? -16.029 -8.332 7.699 1.00 94.75 129 VAL A CA 1
ATOM 977 C C . VAL A 1 129 ? -16.271 -7.223 8.696 1.00 94.75 129 VAL A C 1
ATOM 979 O O . VAL A 1 129 ? -15.812 -7.283 9.840 1.00 94.75 129 VAL A O 1
ATOM 982 N N . VAL A 1 130 ? -16.999 -6.206 8.259 1.00 96.25 130 VAL A N 1
ATOM 983 C CA . VAL A 1 130 ? -17.258 -5.033 9.082 1.00 96.25 130 VAL A CA 1
ATOM 984 C C . VAL A 1 130 ? -18.721 -4.636 9.037 1.00 96.25 130 VAL A C 1
ATOM 986 O O . VAL A 1 130 ? -19.427 -4.894 8.060 1.00 96.25 130 VAL A O 1
ATOM 989 N N . ARG A 1 131 ? -19.168 -3.974 10.099 1.00 97.06 131 ARG A N 1
ATOM 990 C CA . ARG A 1 131 ? -20.466 -3.318 10.170 1.00 97.06 131 ARG A CA 1
ATOM 991 C C . ARG A 1 131 ? -20.284 -1.812 10.079 1.00 97.06 131 ARG A C 1
ATOM 993 O O . ARG A 1 131 ? -19.553 -1.239 10.884 1.00 97.06 131 ARG A O 1
ATOM 1000 N N . VAL A 1 132 ? -20.963 -1.200 9.117 1.00 94.81 132 VAL A N 1
ATOM 1001 C CA . VAL A 1 132 ? -20.977 0.248 8.870 1.00 94.81 132 VAL A CA 1
ATOM 1002 C C . VAL A 1 132 ? -22.433 0.673 8.762 1.00 94.81 132 VAL A C 1
ATOM 1004 O O . VAL A 1 132 ? -23.185 0.062 8.004 1.00 94.81 132 VAL A O 1
ATOM 1007 N N . ASP A 1 133 ? -22.858 1.645 9.568 1.00 86.69 133 ASP A N 1
ATOM 1008 C CA . ASP A 1 133 ? -24.251 2.123 9.613 1.00 86.69 133 ASP A CA 1
ATOM 1009 C C . ASP A 1 133 ? -25.277 0.971 9.722 1.00 86.69 133 ASP A C 1
ATOM 1011 O O . ASP A 1 133 ? -26.292 0.918 9.031 1.00 86.69 133 ASP A O 1
ATOM 1015 N N . GLY A 1 134 ? -24.967 -0.032 10.552 1.00 85.25 134 GLY A N 1
ATOM 1016 C CA . GLY A 1 134 ? -25.809 -1.215 10.762 1.00 85.25 134 GLY A CA 1
ATOM 1017 C C . GLY A 1 134 ? -25.725 -2.291 9.670 1.00 85.25 134 GLY A C 1
ATOM 1018 O O . GLY A 1 134 ? -26.157 -3.420 9.912 1.00 85.25 134 GLY A O 1
ATOM 1019 N N . ARG A 1 135 ? -25.108 -2.009 8.516 1.00 92.69 135 ARG A N 1
ATOM 1020 C CA . ARG A 1 135 ? -24.962 -2.942 7.388 1.00 92.69 135 ARG A CA 1
ATOM 1021 C C . ARG A 1 135 ? -23.665 -3.736 7.486 1.00 92.69 135 ARG A C 1
ATOM 1023 O O . ARG A 1 135 ? -22.596 -3.163 7.673 1.00 92.69 135 ARG A O 1
ATOM 1030 N N . ARG A 1 136 ? -23.757 -5.056 7.314 1.00 93.38 136 ARG A N 1
ATOM 1031 C CA . ARG A 1 136 ? -22.595 -5.949 7.222 1.00 93.38 136 ARG A CA 1
ATOM 1032 C C . ARG A 1 136 ? -22.047 -5.935 5.795 1.00 93.38 136 ARG A C 1
ATOM 1034 O O . ARG A 1 136 ? -22.781 -6.239 4.858 1.00 93.38 136 ARG A O 1
ATOM 1041 N N . ILE A 1 137 ? -20.771 -5.604 5.639 1.00 92.25 137 ILE A N 1
ATOM 1042 C CA . ILE A 1 137 ? -20.061 -5.553 4.356 1.00 92.25 137 ILE A CA 1
ATOM 1043 C C . ILE A 1 137 ? -18.727 -6.299 4.451 1.00 92.25 137 ILE A C 1
ATOM 1045 O O . ILE A 1 137 ? -18.227 -6.586 5.541 1.00 92.25 137 ILE A O 1
ATOM 1049 N N . ARG A 1 138 ? -18.144 -6.602 3.290 1.00 88.25 138 ARG A N 1
ATOM 1050 C CA . ARG A 1 138 ? -16.815 -7.207 3.156 1.00 88.25 138 ARG A CA 1
ATOM 1051 C C . ARG A 1 138 ? -15.882 -6.211 2.488 1.00 88.25 138 ARG A C 1
ATOM 1053 O O . ARG A 1 138 ? -16.238 -5.628 1.467 1.00 88.25 138 ARG A O 1
ATOM 1060 N N . VAL A 1 139 ? -14.702 -6.021 3.063 1.00 90.56 139 VAL A N 1
ATOM 1061 C CA . VAL A 1 139 ? -13.700 -5.076 2.565 1.00 90.56 139 VAL A CA 1
ATOM 1062 C C . VAL A 1 139 ? -12.375 -5.798 2.414 1.00 90.56 139 VAL A C 1
ATOM 1064 O O . VAL A 1 139 ? -11.815 -6.295 3.389 1.00 90.56 139 VAL A O 1
ATOM 1067 N N . GLY A 1 140 ? -11.850 -5.830 1.195 1.00 88.31 140 GLY A N 1
ATOM 1068 C CA . GLY A 1 140 ? -10.596 -6.517 0.936 1.00 88.31 140 GLY A CA 1
ATOM 1069 C C . GLY A 1 140 ? -9.393 -5.890 1.638 1.00 88.31 140 GLY A C 1
ATOM 1070 O O . GLY A 1 140 ? -9.375 -4.681 1.878 1.00 88.31 140 GLY A O 1
ATOM 1071 N N . GLU A 1 141 ? -8.360 -6.684 1.938 1.00 89.25 141 GLU A N 1
ATOM 1072 C CA . GLU A 1 141 ? -7.198 -6.238 2.720 1.00 89.25 141 GLU A CA 1
ATOM 1073 C C . GLU A 1 141 ? -6.548 -4.941 2.199 1.00 89.25 141 GLU A C 1
ATOM 1075 O O . GLU A 1 141 ? -6.225 -4.044 2.980 1.00 89.25 141 GLU A O 1
ATOM 1080 N N . GLY A 1 142 ? -6.427 -4.789 0.876 1.00 88.31 142 GLY A N 1
ATOM 1081 C CA . GLY A 1 142 ? -5.868 -3.585 0.260 1.00 88.31 142 GLY A CA 1
ATOM 1082 C C . GLY A 1 142 ? -6.766 -2.348 0.374 1.00 88.31 142 GLY A C 1
ATOM 1083 O O . GLY A 1 142 ? -6.251 -1.230 0.406 1.00 88.31 142 GLY A O 1
ATOM 1084 N N . ALA A 1 143 ? -8.088 -2.523 0.435 1.00 90.75 143 ALA A N 1
ATOM 1085 C CA . ALA A 1 143 ? -9.046 -1.440 0.655 1.00 90.75 143 ALA A CA 1
ATOM 1086 C C . ALA A 1 143 ? -9.134 -1.082 2.144 1.00 90.75 143 ALA A C 1
ATOM 1088 O O . ALA A 1 143 ? -9.063 0.095 2.489 1.00 90.75 143 ALA A O 1
ATOM 1089 N N . ALA A 1 144 ? -9.164 -2.080 3.030 1.00 95.00 144 ALA A N 1
ATOM 1090 C CA . ALA A 1 144 ? -9.149 -1.878 4.476 1.00 95.00 144 ALA A CA 1
ATOM 1091 C C . ALA A 1 144 ? -7.889 -1.122 4.930 1.00 95.00 144 ALA A C 1
ATOM 1093 O O . ALA A 1 144 ? -7.970 -0.223 5.760 1.00 95.00 144 ALA A O 1
ATOM 1094 N N . ALA A 1 145 ? -6.730 -1.392 4.319 1.00 95.75 145 ALA A N 1
ATOM 1095 C CA . ALA A 1 145 ? -5.478 -0.676 4.589 1.00 95.75 145 ALA A CA 1
ATOM 1096 C C . ALA A 1 145 ? -5.526 0.833 4.257 1.00 95.75 145 ALA A C 1
ATOM 1098 O O . ALA A 1 145 ? -4.653 1.603 4.665 1.00 95.75 145 ALA A O 1
ATOM 1099 N N . LYS A 1 146 ? -6.520 1.279 3.483 1.00 95.50 146 LYS A N 1
ATOM 1100 C CA . LYS A 1 146 ? -6.722 2.694 3.144 1.00 95.50 146 LYS A CA 1
ATOM 1101 C C . LYS A 1 146 ? -7.617 3.408 4.144 1.00 95.50 146 LYS A C 1
ATOM 1103 O O . LYS A 1 146 ? -7.646 4.631 4.121 1.00 95.50 146 LYS A O 1
ATOM 1108 N N . VAL A 1 147 ? -8.333 2.684 4.995 1.00 97.44 147 VAL A N 1
ATOM 1109 C CA . VAL A 1 147 ? -9.246 3.265 5.977 1.00 97.44 147 VAL A CA 1
ATOM 1110 C C . VAL A 1 147 ? -8.469 3.542 7.255 1.00 97.44 147 VAL A C 1
ATOM 1112 O O . VAL A 1 147 ? -7.904 2.622 7.850 1.00 97.44 147 VAL A O 1
ATOM 1115 N N . TRP A 1 148 ? -8.430 4.808 7.657 1.00 97.38 148 TRP A N 1
ATOM 1116 C CA . TRP A 1 148 ? -7.723 5.268 8.845 1.00 97.38 148 TRP A CA 1
ATOM 1117 C C . TRP A 1 148 ? -8.674 5.968 9.800 1.00 97.38 148 TRP A C 1
ATOM 1119 O O . TRP A 1 148 ? -9.582 6.678 9.374 1.00 97.38 148 TRP A O 1
ATOM 1129 N N . GLY A 1 149 ? -8.379 5.848 11.084 1.00 96.50 149 GLY A N 1
ATOM 1130 C CA . GLY A 1 149 ? -8.831 6.820 12.067 1.00 96.50 149 GLY A CA 1
ATOM 1131 C C . GLY A 1 149 ? -7.950 6.802 13.296 1.00 96.50 149 GLY A C 1
ATOM 1132 O O . GLY A 1 149 ? -6.783 6.414 13.198 1.00 96.50 149 GLY A O 1
ATOM 1133 N N . THR A 1 150 ? -8.495 7.205 14.437 1.00 94.00 150 THR A N 1
ATOM 1134 C CA . THR A 1 150 ? -7.704 7.429 15.647 1.00 94.00 150 THR A CA 1
ATOM 1135 C C . THR A 1 150 ? -8.192 6.576 16.814 1.00 94.00 150 THR A C 1
ATOM 1137 O O . THR A 1 150 ? -9.377 6.545 17.137 1.00 94.00 150 THR A O 1
ATOM 1140 N N . ILE A 1 151 ? -7.259 5.892 17.481 1.00 90.25 151 ILE A N 1
ATOM 1141 C CA . ILE A 1 151 ? -7.485 5.214 18.765 1.00 90.25 151 ILE A CA 1
ATOM 1142 C C . ILE A 1 151 ? -6.437 5.723 19.743 1.00 90.25 151 ILE A C 1
ATOM 1144 O O . ILE A 1 151 ? -5.250 5.708 19.426 1.00 90.25 151 ILE A O 1
ATOM 1148 N N . GLU A 1 152 ? -6.872 6.182 20.920 1.00 88.94 152 GLU A N 1
ATOM 1149 C CA . GLU A 1 152 ? -5.975 6.682 21.978 1.00 88.94 152 GLU A CA 1
ATOM 1150 C C . GLU A 1 152 ? -4.998 7.760 21.460 1.00 88.94 152 GLU A C 1
ATOM 1152 O O . GLU A 1 152 ? -3.807 7.760 21.765 1.00 88.94 152 GLU A O 1
ATOM 1157 N N . GLY A 1 153 ? -5.495 8.655 20.596 1.00 88.56 153 GLY A N 1
ATOM 1158 C CA . GLY A 1 153 ? -4.703 9.728 19.983 1.00 88.56 153 GLY A CA 1
ATOM 1159 C C . GLY A 1 153 ? -3.711 9.275 18.903 1.00 88.56 153 GLY A C 1
ATOM 1160 O O . GLY A 1 153 ? -2.971 10.103 18.376 1.00 88.56 153 GLY A O 1
ATOM 1161 N N . LYS A 1 154 ? -3.678 7.984 18.545 1.00 90.56 154 LYS A N 1
ATOM 1162 C CA . LYS A 1 154 ? -2.765 7.436 17.533 1.00 90.56 154 LYS A CA 1
ATOM 1163 C C . LYS A 1 154 ? -3.502 7.074 16.241 1.00 90.56 154 LYS A C 1
ATOM 1165 O O . LYS A 1 154 ? -4.546 6.422 16.311 1.00 90.56 154 LYS A O 1
ATOM 1170 N N . PRO A 1 155 ? -2.942 7.402 15.058 1.00 92.62 155 PRO A N 1
ATOM 1171 C CA . PRO A 1 155 ? -3.538 7.005 13.791 1.00 92.62 155 PRO A CA 1
ATOM 1172 C C . PRO A 1 155 ? -3.376 5.501 13.578 1.00 92.62 155 PRO A C 1
ATOM 1174 O O . PRO A 1 155 ? -2.255 4.982 13.611 1.00 92.62 155 PRO A O 1
ATOM 1177 N N . VAL A 1 156 ? -4.476 4.817 13.290 1.00 95.00 156 VAL A N 1
ATOM 1178 C CA . VAL A 1 156 ? -4.538 3.371 13.071 1.00 95.00 156 VAL A CA 1
ATOM 1179 C C . VAL A 1 156 ? -5.288 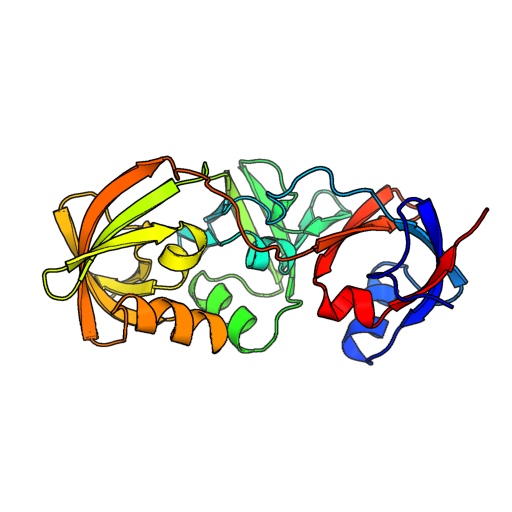3.047 11.786 1.00 95.00 156 VAL A C 1
ATOM 1181 O O . VAL A 1 156 ? -6.283 3.684 11.441 1.00 95.00 156 VAL A O 1
ATOM 1184 N N . GLN A 1 157 ? -4.809 2.030 11.072 1.00 97.00 157 GLN A N 1
ATOM 1185 C CA . GLN A 1 157 ? -5.544 1.446 9.953 1.00 97.00 157 GLN A CA 1
ATOM 1186 C C . GLN A 1 157 ? -6.654 0.533 10.475 1.00 97.00 157 GLN A C 1
ATOM 1188 O O . GLN A 1 157 ? -6.475 -0.140 11.492 1.00 97.00 157 GLN A O 1
ATOM 1193 N N . LEU A 1 158 ? -7.737 0.388 9.710 1.00 96.88 158 LEU A N 1
ATOM 1194 C CA . LEU A 1 158 ? -8.759 -0.640 9.950 1.00 96.88 158 LEU A CA 1
ATOM 1195 C C . LEU A 1 158 ? -8.136 -2.043 10.082 1.00 96.88 158 LEU A C 1
ATOM 1197 O O . LEU A 1 158 ? -8.551 -2.834 10.919 1.00 96.88 158 LEU A O 1
ATOM 1201 N N . THR A 1 159 ? -7.063 -2.328 9.338 1.00 96.06 159 THR A N 1
ATOM 1202 C CA . THR A 1 159 ? -6.328 -3.608 9.383 1.00 96.06 159 THR A CA 1
ATOM 1203 C C . THR A 1 159 ? -5.552 -3.871 10.682 1.00 96.06 159 THR A C 1
ATOM 1205 O O . THR A 1 159 ? -4.935 -4.927 10.843 1.00 96.06 159 THR A O 1
ATOM 1208 N N . ALA A 1 160 ? -5.488 -2.897 11.591 1.00 94.12 160 ALA A N 1
ATOM 1209 C CA . ALA A 1 160 ? -4.907 -3.066 12.921 1.00 94.12 160 ALA A CA 1
ATOM 1210 C C . ALA A 1 160 ? -5.948 -3.487 13.972 1.00 94.12 160 ALA A C 1
ATOM 1212 O O . ALA A 1 160 ? -5.572 -3.843 15.086 1.00 94.12 160 ALA A O 1
ATOM 1213 N N . LEU A 1 161 ? -7.239 -3.450 13.633 1.00 93.50 161 LEU A N 1
ATOM 1214 C CA . LEU A 1 161 ? -8.327 -3.771 14.548 1.00 93.50 161 LEU A CA 1
ATOM 1215 C C . LEU A 1 161 ? -8.595 -5.276 14.588 1.00 93.50 161 LEU A C 1
ATOM 1217 O O . LEU A 1 161 ? -8.680 -5.938 13.554 1.00 93.50 161 LEU A O 1
ATOM 1221 N N . GLY A 1 162 ? -8.758 -5.798 15.803 1.00 89.88 162 GLY A N 1
ATOM 1222 C CA . GLY A 1 162 ? -9.261 -7.148 16.042 1.00 89.88 162 GLY A CA 1
ATOM 1223 C C . GLY A 1 162 ? -10.791 -7.211 16.059 1.00 89.88 162 GLY A C 1
ATOM 1224 O O . GLY A 1 162 ? -11.473 -6.184 16.046 1.00 89.88 162 GLY A O 1
ATOM 1225 N N . HIS A 1 163 ? -11.322 -8.431 16.137 1.00 94.00 163 HIS A N 1
ATOM 1226 C CA . HIS A 1 163 ? -12.753 -8.690 16.301 1.00 94.00 163 HIS A CA 1
ATOM 1227 C C . HIS A 1 163 ? -13.352 -7.901 17.480 1.00 94.00 163 HIS A C 1
ATOM 1229 O O . HIS A 1 163 ? -12.734 -7.772 18.537 1.00 94.00 163 HIS A O 1
ATOM 1235 N N . GLY A 1 164 ? -14.557 -7.361 17.288 1.00 93.94 164 GLY A N 1
ATOM 1236 C CA . GLY A 1 164 ? -15.302 -6.599 18.291 1.00 93.94 164 GLY A CA 1
ATOM 1237 C C . GLY A 1 164 ? -14.786 -5.176 18.521 1.00 93.94 164 GLY A C 1
ATOM 1238 O O . GLY A 1 164 ? -15.388 -4.422 19.284 1.00 93.94 164 GLY A O 1
ATOM 1239 N N . ARG A 1 165 ? -13.689 -4.769 17.870 1.00 95.19 165 ARG A N 1
ATOM 1240 C CA . ARG A 1 165 ? -13.149 -3.409 17.982 1.00 95.19 165 ARG A CA 1
ATOM 1241 C C . ARG A 1 165 ? -13.798 -2.503 16.943 1.00 95.19 165 ARG A C 1
ATOM 1243 O O . ARG A 1 165 ? -14.129 -2.934 15.839 1.00 95.19 165 ARG A O 1
ATOM 1250 N N . SER A 1 166 ? -13.966 -1.236 17.307 1.00 93.75 166 SER A N 1
ATOM 1251 C CA . SER A 1 166 ? -14.546 -0.225 16.426 1.00 93.75 166 SER A CA 1
ATOM 1252 C C . SER A 1 166 ? -13.629 0.976 16.250 1.00 93.75 166 SER A C 1
ATOM 1254 O O . SER A 1 166 ? -12.700 1.186 17.030 1.00 93.75 166 SER A O 1
ATOM 1256 N N . LEU A 1 167 ? -13.893 1.722 15.188 1.00 94.75 167 LEU A N 1
ATOM 1257 C CA . LEU A 1 167 ? -13.111 2.848 14.704 1.00 94.75 167 LEU A CA 1
ATOM 1258 C C . LEU A 1 167 ? -14.081 3.856 14.091 1.00 94.75 167 LEU A C 1
ATOM 1260 O O . LEU A 1 167 ? -14.988 3.462 13.356 1.00 94.75 167 LEU A O 1
ATOM 1264 N N . VAL A 1 168 ? -13.872 5.139 14.367 1.00 96.25 168 VAL A N 1
ATOM 1265 C CA . VAL A 1 168 ? -14.467 6.223 13.578 1.00 96.25 168 VAL A CA 1
ATOM 1266 C C . VAL A 1 168 ? -13.469 6.588 12.492 1.00 96.25 168 VAL A C 1
ATOM 1268 O O . VAL A 1 168 ? -12.288 6.771 12.773 1.00 96.25 168 VAL A O 1
ATOM 1271 N N . VAL A 1 169 ? -13.915 6.601 11.242 1.00 96.94 169 VAL A N 1
ATOM 1272 C CA . VAL A 1 169 ? -13.040 6.891 10.105 1.00 96.94 169 VAL A CA 1
ATOM 1273 C C . VAL A 1 169 ? -12.692 8.373 10.105 1.00 96.94 169 VAL A C 1
ATOM 1275 O O . VAL A 1 169 ? -13.567 9.199 9.892 1.00 96.94 169 VAL A O 1
ATOM 1278 N N . ASP A 1 170 ? -11.413 8.706 10.238 1.00 96.50 170 ASP A N 1
ATOM 1279 C CA . ASP A 1 170 ? -10.952 10.090 10.082 1.00 96.50 170 ASP A CA 1
ATOM 1280 C C . ASP A 1 170 ? -10.721 10.402 8.599 1.00 96.50 170 ASP A C 1
ATOM 1282 O O . ASP A 1 170 ? -11.007 11.493 8.109 1.00 96.50 170 ASP A O 1
ATOM 1286 N N . LYS A 1 171 ? -10.142 9.443 7.860 1.00 95.69 171 LYS A N 1
ATOM 1287 C CA . LYS A 1 171 ? -9.794 9.626 6.446 1.00 95.69 171 LYS A CA 1
ATOM 1288 C C . LYS A 1 171 ? -9.623 8.326 5.681 1.00 95.69 171 LYS A C 1
ATOM 1290 O O . LYS A 1 171 ? -9.287 7.273 6.224 1.00 95.69 171 LYS A O 1
ATOM 1295 N N . ILE A 1 172 ? -9.747 8.454 4.364 1.00 95.81 172 ILE A N 1
ATOM 1296 C CA . ILE A 1 172 ? -9.411 7.414 3.398 1.00 95.81 172 ILE A CA 1
ATOM 1297 C C . ILE A 1 172 ? -8.109 7.810 2.704 1.00 95.81 172 ILE A C 1
ATOM 1299 O O . ILE A 1 172 ? -8.053 8.735 1.899 1.00 95.81 172 ILE A O 1
ATOM 1303 N N . ALA A 1 173 ? -7.034 7.095 3.014 1.00 92.31 173 ALA A N 1
ATOM 1304 C CA . ALA A 1 173 ? -5.740 7.287 2.388 1.00 92.31 173 ALA A CA 1
ATOM 1305 C C . ALA A 1 173 ? -5.751 6.602 1.019 1.00 92.31 173 ALA A C 1
ATOM 1307 O O . ALA A 1 173 ? -5.539 5.391 0.936 1.00 92.31 173 ALA A O 1
ATOM 1308 N N . GLY A 1 174 ? -5.984 7.349 -0.060 1.00 85.56 174 GLY A N 1
ATOM 1309 C CA . GLY A 1 174 ? -6.029 6.857 -1.440 1.00 85.56 174 GLY A CA 1
ATOM 1310 C C . GLY A 1 174 ? -6.350 7.957 -2.449 1.00 85.56 174 GLY A C 1
ATOM 1311 O O . GLY A 1 174 ? -6.720 9.058 -2.070 1.00 85.56 174 GLY A O 1
ATOM 1312 N N . GLY A 1 175 ? -6.171 7.661 -3.740 1.00 85.44 175 GLY A N 1
ATOM 1313 C CA . GLY A 1 175 ? -6.667 8.540 -4.806 1.00 85.44 175 GLY A CA 1
ATOM 1314 C C . GLY A 1 175 ? -8.185 8.419 -4.970 1.00 85.44 175 GLY A C 1
ATOM 1315 O O . GLY A 1 175 ? -8.784 7.499 -4.409 1.00 85.44 175 GLY A O 1
ATOM 1316 N N . MET A 1 176 ? -8.777 9.295 -5.788 1.00 84.00 176 MET A N 1
ATOM 1317 C CA . MET A 1 176 ? -10.234 9.439 -5.947 1.00 84.00 176 MET A CA 1
ATOM 1318 C C . MET A 1 176 ? -10.967 8.108 -6.164 1.00 84.00 176 MET A C 1
ATOM 1320 O O . MET A 1 176 ? -11.891 7.790 -5.430 1.00 84.00 176 MET A O 1
ATOM 1324 N N . THR A 1 177 ? -10.467 7.244 -7.050 1.00 82.00 177 THR A N 1
ATOM 1325 C CA . THR A 1 177 ? -11.064 5.921 -7.312 1.00 82.00 177 THR A CA 1
ATOM 1326 C C . THR A 1 177 ? -11.180 5.043 -6.059 1.00 82.00 177 THR A C 1
ATOM 1328 O O . THR A 1 177 ? -12.115 4.263 -5.917 1.00 82.00 177 THR A O 1
ATOM 1331 N N . SER A 1 178 ? -10.219 5.137 -5.132 1.00 84.38 178 SER A N 1
ATOM 1332 C CA . SER A 1 178 ? -10.289 4.392 -3.867 1.00 84.38 178 SER A CA 1
ATOM 1333 C C . SER A 1 178 ? -11.300 4.992 -2.897 1.00 84.38 178 SER A C 1
ATOM 1335 O O . SER A 1 178 ? -11.922 4.235 -2.159 1.00 84.38 178 SER A O 1
ATOM 1337 N N . VAL A 1 179 ? -11.432 6.320 -2.896 1.00 89.94 179 VAL A N 1
ATOM 1338 C CA . VAL A 1 179 ? -12.418 7.043 -2.087 1.00 89.94 179 VAL A CA 1
ATOM 1339 C C . VAL A 1 179 ? -13.819 6.682 -2.568 1.00 89.94 179 VAL A C 1
ATOM 1341 O O . VAL A 1 179 ? -14.571 6.092 -1.804 1.00 89.94 179 VAL A O 1
ATOM 1344 N N . GLU A 1 180 ? -14.108 6.863 -3.858 1.00 88.19 180 GLU A N 1
ATOM 1345 C CA . GLU A 1 180 ? -15.401 6.525 -4.470 1.00 88.19 180 GLU A CA 1
ATOM 1346 C C . GLU A 1 180 ? -15.802 5.061 -4.236 1.00 88.19 180 GLU A C 1
ATOM 1348 O O . GLU A 1 180 ? -16.962 4.751 -3.969 1.00 88.19 180 GLU A O 1
ATOM 1353 N N . HIS A 1 181 ? -14.846 4.131 -4.340 1.00 86.12 181 HIS A N 1
ATOM 1354 C CA . HIS A 1 181 ? -15.109 2.717 -4.085 1.00 86.12 181 HIS A CA 1
ATOM 1355 C C . HIS A 1 181 ? -15.526 2.456 -2.630 1.00 86.12 181 HIS A C 1
ATOM 1357 O O . HIS A 1 181 ? -16.490 1.730 -2.396 1.00 86.12 181 HIS A O 1
ATOM 1363 N N . LEU A 1 182 ? -14.818 3.039 -1.659 1.00 91.75 182 LEU A N 1
ATOM 1364 C CA . LEU A 1 182 ? -15.128 2.877 -0.237 1.00 91.75 182 LEU A CA 1
ATOM 1365 C C . LEU A 1 182 ? -16.430 3.594 0.145 1.00 91.75 182 LEU A C 1
ATOM 1367 O O . LEU A 1 182 ? -17.233 3.033 0.889 1.00 91.75 182 LEU A O 1
ATOM 1371 N N . GLU A 1 183 ? -16.701 4.759 -0.438 1.00 93.50 183 GLU A N 1
ATOM 1372 C CA . GLU A 1 183 ? -17.952 5.493 -0.232 1.00 93.50 183 GLU A CA 1
ATOM 1373 C C . GLU A 1 183 ? -19.172 4.710 -0.726 1.00 93.50 183 GLU A C 1
ATOM 1375 O O . GLU A 1 183 ? -20.188 4.661 -0.033 1.00 93.50 183 GLU A O 1
ATOM 1380 N N . LYS A 1 184 ? -19.067 4.007 -1.864 1.00 89.75 184 LYS A N 1
ATOM 1381 C CA . LYS A 1 184 ? -20.122 3.091 -2.349 1.00 89.75 184 LYS A CA 1
ATOM 1382 C C . LYS A 1 184 ? -20.420 1.951 -1.373 1.00 89.75 184 LYS A C 1
ATOM 1384 O O . LYS A 1 184 ? -21.535 1.434 -1.356 1.00 89.75 184 LYS A O 1
ATOM 1389 N N . LEU A 1 185 ? -19.443 1.567 -0.552 1.00 89.06 185 LEU A N 1
ATOM 1390 C CA . LEU A 1 185 ? -19.612 0.587 0.522 1.00 89.06 185 LEU A CA 1
ATOM 1391 C C . LEU A 1 185 ? -20.143 1.217 1.822 1.00 89.06 185 LEU A C 1
ATOM 1393 O O . LEU A 1 185 ? -20.347 0.508 2.802 1.00 89.06 185 LEU A O 1
ATOM 1397 N N . GLY A 1 186 ? -20.385 2.529 1.841 1.00 93.06 186 GLY A N 1
ATOM 1398 C CA . GLY A 1 186 ? -20.811 3.284 3.018 1.00 93.06 186 GLY A CA 1
ATOM 1399 C C . GLY A 1 186 ? -19.657 3.752 3.905 1.00 93.06 186 GLY A C 1
ATOM 1400 O O . GLY A 1 186 ? -19.908 4.345 4.945 1.00 93.06 186 GLY A O 1
ATOM 1401 N N . ILE A 1 187 ? -18.401 3.516 3.514 1.00 96.00 187 ILE A N 1
ATOM 1402 C CA . ILE A 1 187 ? -17.226 3.943 4.275 1.00 96.00 187 ILE A CA 1
ATOM 1403 C C . ILE A 1 187 ? -16.811 5.337 3.809 1.00 96.00 187 ILE A C 1
ATOM 1405 O O . ILE A 1 187 ? -16.275 5.506 2.718 1.00 96.00 187 ILE A O 1
ATOM 1409 N N . ARG A 1 188 ? -17.016 6.325 4.675 1.00 95.62 188 ARG A N 1
ATOM 1410 C CA . ARG A 1 188 ? -16.617 7.731 4.503 1.00 95.62 188 ARG A CA 1
ATOM 1411 C C . ARG A 1 188 ? -16.055 8.281 5.821 1.00 95.62 188 ARG A C 1
ATOM 1413 O O . ARG A 1 188 ? -16.266 7.639 6.853 1.00 95.62 188 ARG A O 1
ATOM 1420 N N . PRO A 1 189 ? -15.364 9.434 5.834 1.00 96.19 189 PRO A N 1
ATOM 1421 C CA . PRO A 1 189 ? -15.064 10.129 7.085 1.00 96.19 189 PRO A CA 1
ATOM 1422 C C . PRO A 1 189 ? -16.300 10.232 7.995 1.00 96.19 189 PRO A C 1
ATOM 1424 O O . PRO A 1 189 ? -17.426 10.303 7.499 1.00 96.19 189 PRO A O 1
ATOM 1427 N N . GLU A 1 190 ? -16.087 10.161 9.306 1.00 95.44 190 GLU A N 1
ATOM 1428 C CA . GLU A 1 190 ? -17.099 10.080 10.373 1.00 95.44 190 GLU A CA 1
ATOM 1429 C C . GLU A 1 190 ? -17.902 8.768 10.441 1.00 95.44 190 GLU A C 1
ATOM 1431 O O . GLU A 1 190 ? -18.686 8.561 11.368 1.00 95.44 190 GLU A O 1
ATOM 1436 N N . SER A 1 191 ? -17.698 7.825 9.514 1.00 95.06 191 SER A N 1
ATOM 1437 C CA . SER A 1 191 ? -18.374 6.522 9.596 1.00 95.06 191 SER A CA 1
ATOM 1438 C C . SER A 1 191 ? -17.850 5.721 10.781 1.00 95.06 191 SER A C 1
ATOM 1440 O O . SER A 1 191 ? -16.638 5.569 10.950 1.00 95.06 191 SER A O 1
ATOM 1442 N N . LYS A 1 192 ? -18.756 5.130 11.563 1.00 95.50 192 LYS A N 1
ATOM 1443 C CA . LYS A 1 192 ? -18.387 4.172 12.608 1.00 95.50 192 LYS A CA 1
ATOM 1444 C C . LYS A 1 192 ? -18.330 2.766 12.024 1.00 95.50 192 LYS A C 1
ATOM 1446 O O . LYS A 1 192 ? -19.339 2.227 11.574 1.00 95.50 192 LYS A O 1
ATOM 1451 N N . ILE A 1 193 ? -17.151 2.161 12.080 1.00 96.31 193 ILE A N 1
ATOM 1452 C CA . ILE A 1 193 ? -16.893 0.801 11.613 1.00 96.31 193 ILE A CA 1
ATOM 1453 C C . ILE A 1 193 ? -16.683 -0.104 12.823 1.00 96.31 193 ILE A C 1
ATOM 1455 O O . ILE A 1 193 ? -15.841 0.187 13.668 1.00 96.31 193 ILE A O 1
ATOM 1459 N N . LEU A 1 194 ? -17.411 -1.217 12.895 1.00 96.88 194 LEU A N 1
ATOM 1460 C CA . LEU A 1 194 ? -17.164 -2.314 13.836 1.00 96.88 194 LEU A CA 1
ATOM 1461 C C . LEU A 1 194 ? -16.591 -3.510 13.076 1.00 96.88 194 LEU A C 1
ATOM 1463 O O . LEU A 1 194 ? -17.188 -3.953 12.098 1.00 96.88 194 LEU A O 1
ATOM 1467 N N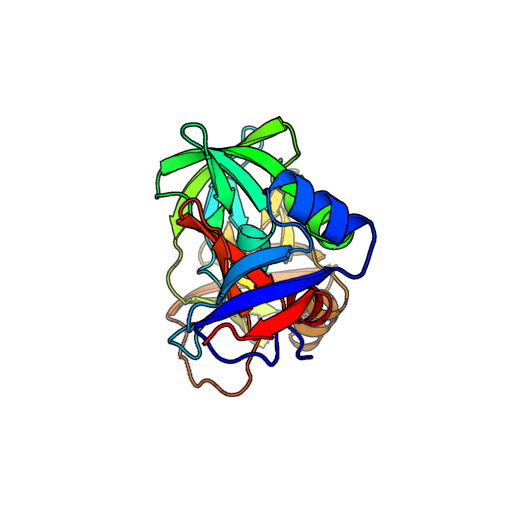 . VAL A 1 195 ? -15.463 -4.055 13.526 1.00 96.69 195 VAL A N 1
ATOM 1468 C CA . VAL A 1 195 ? -14.874 -5.260 12.931 1.00 96.69 195 VAL A CA 1
ATOM 1469 C C . VAL A 1 195 ? -15.545 -6.500 13.505 1.00 96.69 195 VAL A C 1
ATOM 1471 O O . VAL A 1 195 ? -15.439 -6.783 14.695 1.00 96.69 195 VAL A O 1
ATOM 1474 N N . GLU A 1 196 ? -16.214 -7.266 12.650 1.00 95.75 196 GLU A N 1
ATOM 1475 C CA . GLU A 1 196 ? -16.849 -8.538 13.009 1.00 95.75 196 GLU A CA 1
ATOM 1476 C C . GLU A 1 196 ? -15.938 -9.738 12.742 1.00 95.75 196 GLU A C 1
ATOM 1478 O O . GLU A 1 196 ? -16.190 -10.825 13.249 1.00 95.75 196 GLU A O 1
ATOM 1483 N N . GLY A 1 197 ? -14.859 -9.571 11.980 1.00 92.88 197 GLY A N 1
ATOM 1484 C CA . GLY A 1 197 ? -13.873 -10.625 11.774 1.00 92.88 197 GLY A CA 1
ATOM 1485 C C . GLY A 1 197 ? -13.068 -10.452 10.496 1.00 92.88 197 GLY A C 1
ATOM 1486 O O . GLY A 1 197 ? -13.185 -9.451 9.787 1.00 92.88 197 GLY A O 1
ATOM 1487 N N . VAL A 1 198 ? -12.251 -11.460 10.215 1.00 91.00 198 VAL A N 1
ATOM 1488 C CA . VAL A 1 198 ? -11.499 -11.596 8.969 1.00 91.00 198 VAL A CA 1
ATOM 1489 C C . VAL A 1 198 ? -11.814 -12.973 8.402 1.00 91.00 198 VAL A C 1
ATOM 1491 O O . VAL A 1 198 ? -11.666 -13.975 9.098 1.00 91.00 198 VAL A O 1
ATOM 1494 N N . GLU A 1 199 ? -12.273 -13.017 7.158 1.00 85.75 199 GLU A N 1
ATOM 1495 C CA . GLU A 1 199 ? -12.639 -14.248 6.455 1.00 85.75 199 GLU A CA 1
ATOM 1496 C C . GLU A 1 199 ? -11.746 -14.422 5.212 1.00 85.75 199 GLU A C 1
ATOM 1498 O O . GLU A 1 199 ? -11.353 -13.424 4.600 1.00 85.75 199 GLU A O 1
ATOM 1503 N N . PRO A 1 200 ? -11.421 -15.657 4.784 1.00 77.50 200 PRO A N 1
ATOM 1504 C CA . PRO A 1 200 ? -10.785 -15.885 3.489 1.00 77.50 200 PRO A CA 1
ATOM 1505 C C . PRO A 1 200 ? -11.618 -15.280 2.353 1.00 77.50 200 PRO A C 1
ATOM 1507 O O . PRO A 1 200 ? -12.843 -15.438 2.319 1.00 77.50 200 PRO A O 1
ATOM 1510 N N . ARG A 1 201 ? -10.965 -14.601 1.403 1.00 73.75 201 ARG A N 1
ATOM 1511 C CA . ARG A 1 201 ? -11.672 -14.004 0.263 1.00 73.75 201 ARG A CA 1
ATOM 1512 C C . ARG A 1 201 ? -12.213 -15.111 -0.638 1.00 73.75 201 ARG A C 1
ATOM 1514 O O . ARG A 1 201 ? -11.456 -15.942 -1.141 1.00 73.75 201 ARG A O 1
ATOM 1521 N N . GLN A 1 202 ? -13.518 -15.082 -0.895 1.00 54.56 202 GLN A N 1
ATOM 1522 C CA . GLN A 1 202 ? -14.138 -15.919 -1.919 1.00 54.56 202 GLN A CA 1
ATOM 1523 C C . GLN A 1 202 ? -13.904 -15.265 -3.284 1.00 54.56 202 GLN A C 1
ATOM 1525 O O . GLN A 1 202 ? -14.535 -14.268 -3.627 1.00 54.56 202 GLN A O 1
ATOM 1530 N N . ASN A 1 203 ? -12.944 -15.784 -4.049 1.00 44.72 203 ASN A N 1
ATOM 1531 C CA . ASN A 1 203 ? -12.629 -15.258 -5.374 1.00 44.72 203 ASN A CA 1
ATOM 1532 C C . ASN A 1 203 ? -13.625 -15.798 -6.410 1.00 44.72 203 ASN A C 1
ATOM 1534 O O . ASN A 1 203 ? -13.470 -16.919 -6.886 1.00 44.72 203 ASN A O 1
ATOM 1538 N N . ILE A 1 204 ? -14.602 -14.979 -6.797 1.00 35.41 204 ILE A N 1
ATOM 1539 C CA . ILE A 1 204 ? -15.319 -15.117 -8.072 1.00 35.41 204 ILE A CA 1
ATOM 1540 C C . ILE A 1 204 ? -14.855 -13.931 -8.927 1.00 35.41 204 ILE A C 1
ATOM 1542 O O . ILE A 1 204 ? -15.332 -12.812 -8.760 1.00 35.41 204 ILE A O 1
ATOM 1546 N N . GLY A 1 205 ? -13.813 -14.129 -9.735 1.00 37.56 205 GLY A N 1
ATOM 1547 C CA . GLY A 1 205 ? -13.144 -13.041 -10.454 1.00 37.56 205 GLY A CA 1
ATOM 1548 C C . GLY A 1 205 ? -13.883 -12.626 -11.727 1.00 37.56 205 GLY A C 1
ATOM 1549 O O . GLY A 1 205 ? -13.957 -13.407 -12.669 1.00 37.56 205 GLY A O 1
ATOM 1550 N N . ILE A 1 206 ? -14.368 -11.380 -11.779 1.00 29.42 206 ILE A N 1
ATOM 1551 C CA . ILE A 1 206 ? -14.772 -10.681 -13.010 1.00 29.42 206 ILE A CA 1
ATOM 1552 C C . ILE A 1 206 ? -14.159 -9.268 -12.957 1.00 29.42 206 ILE A C 1
ATOM 1554 O O . ILE A 1 206 ? -14.534 -8.471 -12.101 1.00 29.42 206 ILE A O 1
ATOM 1558 N N . GLY A 1 207 ? -13.220 -8.959 -13.863 1.00 38.09 207 GLY A N 1
ATOM 1559 C CA . GLY A 1 207 ? -12.609 -7.624 -14.032 1.00 38.09 207 GLY A CA 1
ATOM 1560 C C . GLY A 1 207 ? -11.122 -7.541 -13.644 1.00 38.09 207 GLY A C 1
ATOM 1561 O O . GLY A 1 207 ? -10.737 -7.916 -12.541 1.00 38.09 207 GLY A O 1
ATOM 1562 N N . ARG A 1 208 ? -10.277 -7.059 -14.569 1.00 45.19 208 ARG A N 1
ATOM 1563 C CA . ARG A 1 208 ? -8.800 -7.085 -14.505 1.00 45.19 208 ARG A CA 1
ATOM 1564 C C . ARG A 1 208 ? -8.222 -5.699 -14.178 1.00 45.19 208 ARG A C 1
ATOM 1566 O O . ARG A 1 208 ? -8.642 -4.715 -14.771 1.00 45.19 208 ARG A O 1
ATOM 1573 N N . THR A 1 209 ? -7.217 -5.620 -13.302 1.00 52.56 209 THR A N 1
ATOM 1574 C CA . THR A 1 209 ? -6.198 -4.550 -13.348 1.00 52.56 209 THR A CA 1
ATOM 1575 C C . THR A 1 209 ? -4.951 -5.206 -13.922 1.00 52.56 209 THR A C 1
ATOM 1577 O O . THR A 1 209 ? -4.359 -6.042 -13.249 1.00 52.56 209 THR A O 1
ATOM 1580 N N . GLN A 1 210 ? -4.609 -4.932 -15.180 1.00 56.28 210 GLN A N 1
ATOM 1581 C CA . GLN A 1 210 ? -3.485 -5.608 -15.830 1.00 56.28 210 GLN A CA 1
ATOM 1582 C C . GLN A 1 210 ? -2.167 -4.925 -15.451 1.00 56.28 210 GLN A C 1
ATOM 1584 O O . GLN A 1 210 ? -2.016 -3.709 -15.595 1.00 56.28 210 GLN A O 1
ATOM 1589 N N . ILE A 1 211 ? -1.224 -5.715 -14.944 1.00 65.56 211 ILE A N 1
ATOM 1590 C CA . ILE A 1 211 ? 0.150 -5.293 -14.673 1.00 65.56 211 ILE A CA 1
ATOM 1591 C C . ILE A 1 211 ? 1.040 -5.936 -15.733 1.00 65.56 211 ILE A C 1
ATOM 1593 O O . ILE A 1 211 ? 0.843 -7.091 -16.102 1.00 65.56 211 ILE A O 1
ATOM 1597 N N . VAL A 1 212 ? 2.010 -5.183 -16.238 1.00 70.88 212 VAL A N 1
ATOM 1598 C CA . VAL A 1 212 ? 3.034 -5.692 -17.149 1.00 70.88 212 VAL A CA 1
ATOM 1599 C C . VAL A 1 212 ? 4.315 -5.914 -16.357 1.00 70.88 212 VAL A C 1
ATOM 1601 O O . VAL A 1 212 ? 4.818 -4.969 -15.755 1.00 70.88 212 VAL A O 1
ATOM 1604 N N . SER A 1 213 ? 4.837 -7.141 -16.363 1.00 76.31 213 SER A N 1
ATOM 1605 C CA . SER A 1 213 ? 6.181 -7.431 -15.857 1.00 76.31 213 SER A CA 1
ATOM 1606 C C . SER A 1 213 ? 7.193 -7.365 -16.999 1.00 76.31 213 SER A C 1
ATOM 1608 O O . SER A 1 213 ? 6.949 -7.883 -18.095 1.00 76.31 213 SER A O 1
ATOM 1610 N N . ILE A 1 214 ? 8.323 -6.711 -16.749 1.00 79.25 214 ILE A N 1
ATOM 1611 C CA . ILE A 1 214 ? 9.485 -6.706 -17.629 1.00 79.25 214 ILE A CA 1
ATOM 1612 C C . ILE A 1 214 ? 10.744 -7.051 -16.853 1.00 79.25 214 ILE A C 1
ATOM 1614 O O . ILE A 1 214 ? 10.862 -6.727 -15.679 1.00 79.25 214 ILE A O 1
ATOM 1618 N N . GLN A 1 215 ? 11.706 -7.656 -17.530 1.00 76.94 215 GLN A N 1
ATOM 1619 C CA . GLN A 1 215 ? 13.023 -7.943 -16.997 1.00 76.94 215 GLN A CA 1
ATOM 1620 C C . GLN A 1 215 ? 14.076 -7.174 -17.796 1.00 76.94 215 GLN A C 1
ATOM 1622 O O . GLN A 1 215 ? 14.078 -7.219 -19.030 1.00 76.94 215 GLN A O 1
ATOM 1627 N N . SER A 1 216 ? 14.947 -6.441 -17.113 1.00 73.81 216 SER A N 1
ATOM 1628 C CA . SER A 1 216 ? 16.094 -5.760 -17.721 1.00 73.81 216 SER A CA 1
ATOM 1629 C C . SER A 1 216 ? 17.220 -6.750 -18.066 1.00 73.81 216 SER A C 1
ATOM 1631 O O . SER A 1 216 ? 17.202 -7.893 -17.599 1.00 73.81 216 SER A O 1
ATOM 1633 N N . PRO A 1 217 ? 18.206 -6.347 -18.895 1.00 69.69 217 PRO A N 1
ATOM 1634 C CA . PRO A 1 217 ? 19.325 -7.213 -19.291 1.00 69.69 217 PRO A CA 1
ATOM 1635 C C . PRO A 1 217 ? 20.133 -7.812 -18.135 1.00 69.69 217 PRO A C 1
ATOM 1637 O O . PRO A 1 217 ? 20.668 -8.907 -18.262 1.00 69.69 217 PRO A O 1
ATOM 1640 N N . ASP A 1 218 ? 20.228 -7.093 -17.019 1.00 66.81 218 ASP A N 1
ATOM 1641 C CA . ASP A 1 218 ? 20.917 -7.506 -15.792 1.00 66.81 218 ASP A CA 1
ATOM 1642 C C . ASP A 1 218 ? 20.062 -8.419 -14.893 1.00 66.81 218 ASP A C 1
ATOM 1644 O O . ASP A 1 218 ? 20.499 -8.838 -13.824 1.00 66.81 218 ASP A O 1
ATOM 1648 N N . GLY A 1 219 ? 18.851 -8.764 -15.335 1.00 56.12 219 GLY A N 1
ATOM 1649 C CA . GLY A 1 219 ? 17.970 -9.707 -14.661 1.00 56.12 219 GLY A CA 1
ATOM 1650 C C . GLY A 1 219 ? 17.019 -9.085 -13.639 1.00 56.12 219 GLY A C 1
ATOM 1651 O O . GLY A 1 219 ? 16.234 -9.835 -13.054 1.00 56.12 219 GLY A O 1
ATOM 1652 N N . MET A 1 220 ? 17.026 -7.762 -13.439 1.00 64.12 220 MET A N 1
ATOM 1653 C CA . MET A 1 220 ? 16.073 -7.088 -12.548 1.00 64.12 220 MET A CA 1
ATOM 1654 C C . MET A 1 220 ? 14.649 -7.134 -13.127 1.00 64.12 220 MET A C 1
ATOM 1656 O O . MET A 1 220 ? 14.421 -6.824 -14.293 1.00 64.12 220 MET A O 1
ATOM 1660 N N . GLU A 1 221 ? 13.672 -7.502 -12.294 1.00 68.50 221 GLU A N 1
ATOM 1661 C CA . GLU A 1 221 ? 12.252 -7.535 -12.662 1.00 68.50 221 GLU A CA 1
ATOM 1662 C C . GLU A 1 221 ? 11.526 -6.256 -12.219 1.00 68.50 221 GLU A C 1
ATOM 1664 O O . GLU A 1 221 ? 11.587 -5.837 -11.059 1.00 68.50 221 GLU A O 1
ATOM 1669 N N . LEU A 1 222 ? 10.797 -5.652 -13.151 1.00 69.50 222 LEU A N 1
ATOM 1670 C CA . LEU A 1 222 ? 10.090 -4.391 -13.019 1.00 69.50 222 LEU A CA 1
ATOM 1671 C C . LEU A 1 222 ? 8.613 -4.566 -13.390 1.00 69.50 222 LEU A C 1
ATOM 1673 O O . LEU A 1 222 ? 8.266 -5.040 -14.468 1.00 69.50 222 LEU A O 1
ATOM 1677 N N . TRP A 1 223 ? 7.738 -4.111 -12.496 1.00 73.44 223 TRP A N 1
ATOM 1678 C CA . TRP A 1 223 ? 6.288 -4.183 -12.649 1.00 73.44 223 TRP A CA 1
ATOM 1679 C C . TRP A 1 223 ? 5.712 -2.809 -12.970 1.00 73.44 223 TRP A C 1
ATOM 1681 O O . TRP A 1 223 ? 5.904 -1.849 -12.221 1.00 73.44 223 TRP A O 1
ATOM 1691 N N . LEU A 1 224 ? 4.971 -2.725 -14.067 1.00 71.12 224 LEU A N 1
ATOM 1692 C CA . LEU A 1 224 ? 4.389 -1.494 -14.583 1.00 71.12 224 LEU A CA 1
ATOM 1693 C C . LEU A 1 224 ? 2.871 -1.600 -14.591 1.00 71.12 224 LEU A C 1
ATOM 1695 O O . LEU A 1 224 ? 2.299 -2.571 -15.089 1.00 71.12 224 LEU A O 1
ATOM 1699 N N . GLY A 1 225 ? 2.202 -0.578 -14.066 1.00 70.12 225 GLY A N 1
ATOM 1700 C CA . GLY A 1 225 ? 0.768 -0.435 -14.271 1.00 70.12 225 GLY A CA 1
ATOM 1701 C C . GLY A 1 225 ? 0.455 -0.105 -15.730 1.00 70.12 225 GLY A C 1
ATOM 1702 O O . GLY A 1 225 ? 1.297 0.429 -16.451 1.00 70.12 225 GLY A O 1
ATOM 1703 N N . GLU A 1 226 ? -0.789 -0.345 -16.141 1.00 75.00 226 GLU A N 1
ATOM 1704 C CA . GLU A 1 226 ? -1.301 -0.042 -17.487 1.00 75.00 226 GLU A CA 1
ATOM 1705 C C . GLU A 1 226 ? -0.857 1.329 -18.018 1.00 75.00 226 GLU A C 1
ATOM 1707 O O . GLU A 1 226 ? -0.317 1.427 -19.118 1.00 75.00 226 GLU A O 1
ATOM 1712 N N . ARG A 1 227 ? -0.998 2.389 -17.211 1.00 77.81 227 ARG A N 1
ATOM 1713 C CA . ARG A 1 227 ? -0.606 3.750 -17.608 1.00 77.81 227 ARG A CA 1
ATOM 1714 C C . ARG A 1 227 ? 0.891 3.885 -17.900 1.00 77.81 227 ARG A C 1
ATOM 1716 O O . ARG A 1 227 ? 1.265 4.607 -18.816 1.00 77.81 227 ARG A O 1
ATOM 1723 N N . GLU A 1 228 ? 1.746 3.257 -17.099 1.00 80.94 228 GLU A N 1
ATOM 1724 C CA . GLU A 1 228 ? 3.201 3.324 -17.282 1.00 80.94 228 GLU A CA 1
ATOM 1725 C C . GLU A 1 228 ? 3.614 2.498 -18.502 1.00 80.94 228 GLU A C 1
ATOM 1727 O O . GLU A 1 228 ? 4.340 2.996 -19.357 1.00 80.94 228 GLU A O 1
ATOM 1732 N N . ALA A 1 229 ? 3.075 1.283 -18.634 1.00 85.62 229 ALA A N 1
ATOM 1733 C CA . ALA A 1 229 ? 3.338 0.399 -19.765 1.00 85.62 229 ALA A CA 1
ATOM 1734 C C . ALA A 1 229 ? 2.834 0.972 -21.103 1.00 85.62 229 ALA A C 1
ATOM 1736 O O . ALA A 1 229 ? 3.480 0.794 -22.133 1.00 85.62 229 ALA A O 1
ATOM 1737 N N . SER A 1 230 ? 1.722 1.711 -21.094 1.00 89.12 230 SER A N 1
ATOM 1738 C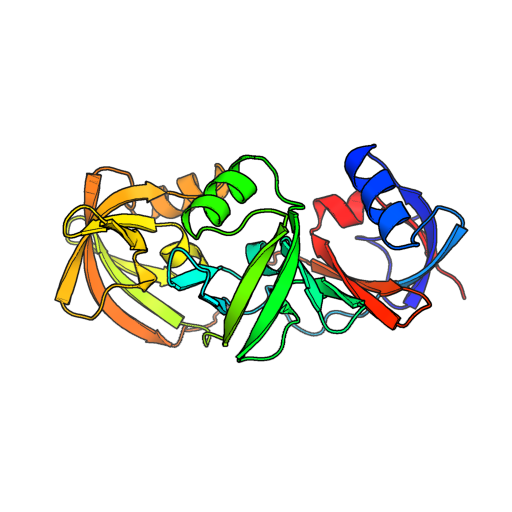 CA . SER A 1 230 ? 1.184 2.374 -22.291 1.00 89.12 230 SER A CA 1
ATOM 1739 C C . SER A 1 230 ? 2.065 3.529 -22.783 1.00 89.12 230 SER A C 1
ATOM 1741 O O . SER A 1 230 ? 2.038 3.864 -23.963 1.00 89.12 230 SER A O 1
ATOM 1743 N N . ASN A 1 231 ? 2.880 4.120 -21.901 1.00 91.69 231 ASN A N 1
ATOM 1744 C CA . ASN A 1 231 ? 3.792 5.220 -22.236 1.00 91.69 231 ASN A CA 1
ATOM 1745 C C . ASN A 1 231 ? 5.165 4.750 -22.738 1.00 91.69 231 ASN A C 1
ATOM 1747 O O . ASN A 1 231 ? 6.014 5.579 -23.065 1.00 91.69 231 ASN A O 1
ATOM 1751 N N . ILE A 1 232 ? 5.412 3.442 -22.795 1.00 92.06 232 ILE A N 1
ATOM 1752 C CA . ILE A 1 232 ? 6.662 2.869 -23.299 1.00 92.06 232 ILE A CA 1
ATOM 1753 C C . ILE A 1 232 ? 6.347 2.210 -24.630 1.00 92.06 232 ILE A C 1
ATOM 1755 O O . ILE A 1 232 ? 5.466 1.359 -24.703 1.00 92.06 232 ILE A O 1
ATOM 1759 N N . THR A 1 233 ? 7.057 2.592 -25.685 1.00 96.00 233 THR A N 1
ATOM 1760 C CA . THR A 1 233 ? 6.841 2.042 -27.026 1.00 96.00 233 THR A CA 1
ATOM 1761 C C . THR A 1 233 ? 8.108 1.425 -27.577 1.00 96.00 233 THR A C 1
ATOM 1763 O O . THR A 1 233 ? 9.227 1.823 -27.242 1.00 96.00 233 THR A O 1
ATOM 1766 N N . GLY A 1 234 ? 7.928 0.426 -28.428 1.00 94.19 234 GLY A N 1
ATOM 1767 C CA . GLY A 1 234 ? 9.037 -0.341 -28.954 1.00 94.19 234 GLY A CA 1
ATOM 1768 C C . GLY A 1 234 ? 8.641 -1.332 -30.032 1.00 94.19 234 GLY A C 1
ATOM 1769 O O . GLY A 1 234 ? 7.553 -1.268 -30.624 1.00 94.19 234 GLY A O 1
ATOM 1770 N N . VAL A 1 235 ? 9.574 -2.234 -30.305 1.00 95.44 235 VAL A N 1
ATOM 1771 C CA . VAL A 1 235 ? 9.435 -3.305 -31.290 1.00 95.44 235 VAL A CA 1
ATOM 1772 C C . VAL A 1 235 ? 9.808 -4.637 -30.652 1.00 95.44 235 VAL A C 1
ATOM 1774 O O . VAL A 1 235 ? 10.765 -4.716 -29.883 1.00 95.44 235 VAL A O 1
ATOM 1777 N N . MET A 1 236 ? 9.044 -5.683 -30.968 1.00 92.19 236 MET A N 1
ATOM 1778 C CA . MET A 1 236 ? 9.422 -7.046 -30.595 1.00 92.19 236 MET A CA 1
ATOM 1779 C C . MET A 1 236 ? 10.719 -7.414 -31.313 1.00 92.19 236 MET A C 1
ATOM 1781 O O . MET A 1 236 ? 10.876 -7.115 -32.498 1.00 92.19 236 MET A O 1
ATOM 1785 N N . VAL A 1 237 ? 11.630 -8.056 -30.593 1.00 88.94 237 VAL A N 1
ATOM 1786 C CA . VAL A 1 237 ? 12.837 -8.649 -31.164 1.00 88.94 237 VAL A CA 1
ATOM 1787 C C . VAL A 1 237 ? 12.523 -10.118 -31.420 1.00 88.94 237 VAL A C 1
ATOM 1789 O O . VAL A 1 237 ? 12.122 -10.831 -30.500 1.00 88.94 237 VAL A O 1
ATOM 1792 N N . THR A 1 238 ? 12.624 -10.521 -32.683 1.00 74.69 238 THR A N 1
ATOM 1793 C CA . THR A 1 238 ? 12.567 -11.924 -33.118 1.00 74.69 238 THR A CA 1
ATOM 1794 C C . THR A 1 238 ? 13.837 -12.664 -32.757 1.00 74.69 238 THR A C 1
ATOM 1796 O O . THR A 1 238 ? 14.914 -12.051 -32.945 1.00 74.69 238 THR A O 1
#

Foldseek 3Di:
DAFLLPDDFAKWQFQDFDDPVLQVVCVVVVRHRGFIWTWDDDPDLPPFQFWFWKAFPVGIAIATRVQQLQFWWDFPNDIAGNSPDDAQGKTATQDGNDDPLSQVLVVLRVDDHRTMMGGHGGDAFKWFFKAWPNDTDTHTRNLQRQFWDDDPNRIDGSVVDAAQDKGQTQGGRGPPVSQVVCVVVVDDHRIIMHTHHMGHDDDPDDDGFDWIWMAGPVGHIHIHGPVSSRSTDTDHDD

Sequence (238 aa):
MLTLFDAKPGLFRIMQIQGNRLARRMEDLGILPGTVITKVEVKSDKDTAPAIRVATKERKGVLGGGRSLKIWVEYQGSVTTLASLPPNATGVVKDLSGGKFMVDAVSLLGIREGEEVTVLHRLPPMDYVVRVDGRRIRVGEGAAAKVWGTIEGKPVQLTALGHGRSLVVDKIAGGMTSVEHLEKLGIRPESKILVEGVEPRQNIGIGRTQIVSIQSPDGMELWLGEREASNITGVMVT